Protein AF-A0A2G4EXR2-F1 (afdb_monomer)

Nearest PDB structures (foldseek):
  1lbu-assembly1_A  TM=8.786E-01  e=8.325E-02  Streptomyces albus G

Radius of gyration: 19.45 Å; Cα contacts (8 Å, |Δi|>4): 532; chains: 1; bounding box: 48×45×50 Å

Foldseek 3Di:
DDALQDVVLLLPLALLLLLLAFVQLVVLLCVVPPQQWDALLPQQQEDEDDSQAFRIAGPLLSVLVSQLRVVLCVVPHSVHHKYWDYAADFLLSLLSVVSNCVPPCVSSVPPDGDHQLPDLSLQRFKTQTPPLVSSVVSNVVSQWDQPPPVRSRMIGRDDVVRGDPCSSLSSLLSQLVLLCVQCVVLHDDSRSDPDPSSSVSSRRADSSGHPDSCPDKAAQDVVFQFGVSQLLLLVLLVPDPQFPQDDDSRRTCHPSLLVSLLSSQVSVVPHDSPSIRDPVSCVSSVND

Organism: NCBI:txid2040638

Structure (mmCIF, N/CA/C/O backbone):
data_AF-A0A2G4EXR2-F1
#
_entry.id   AF-A0A2G4EXR2-F1
#
loop_
_atom_site.group_PDB
_atom_site.id
_atom_site.type_symbol
_atom_site.label_atom_id
_atom_site.label_alt_id
_atom_site.label_comp_id
_atom_site.label_asym_id
_atom_site.label_entity_id
_atom_site.label_seq_id
_atom_site.pdbx_PDB_ins_code
_atom_site.Cartn_x
_atom_site.Cartn_y
_atom_site.Cartn_z
_atom_site.occupancy
_atom_site.B_iso_or_equiv
_atom_site.auth_seq_id
_atom_site.auth_comp_id
_atom_site.auth_asym_id
_atom_site.auth_atom_id
_atom_site.pdbx_PDB_model_num
ATOM 1 N N . MET A 1 1 ? -4.876 -0.307 -21.345 1.00 76.12 1 MET A N 1
ATOM 2 C CA . MET A 1 1 ? -4.591 0.278 -20.015 1.00 76.12 1 MET A CA 1
ATOM 3 C C . MET A 1 1 ? -3.207 0.903 -20.083 1.00 76.12 1 MET A C 1
ATOM 5 O O . MET A 1 1 ? -2.392 0.349 -20.818 1.00 76.12 1 MET A O 1
ATOM 9 N N . PRO A 1 2 ? -2.958 2.049 -19.431 1.00 92.00 2 PRO A N 1
ATOM 10 C CA . PRO A 1 2 ? -1.693 2.758 -19.583 1.00 92.00 2 PRO A CA 1
ATOM 11 C C . PRO A 1 2 ? -0.529 1.991 -18.946 1.00 92.00 2 PRO A C 1
ATOM 13 O O . PRO A 1 2 ? -0.697 1.282 -17.948 1.00 92.00 2 PRO A O 1
ATOM 16 N N . LYS A 1 3 ? 0.656 2.148 -19.529 1.00 95.50 3 LYS A N 1
ATOM 17 C CA . LYS A 1 3 ? 1.936 1.733 -18.952 1.00 95.50 3 LYS A CA 1
ATOM 18 C C . LYS A 1 3 ? 2.485 2.833 -18.056 1.00 95.50 3 LYS A C 1
ATOM 20 O O . LYS A 1 3 ? 2.182 4.002 -18.269 1.00 95.50 3 LYS A O 1
ATOM 25 N N . LEU A 1 4 ? 3.352 2.491 -17.103 1.00 96.12 4 LEU A N 1
ATOM 26 C CA . LEU A 1 4 ? 3.916 3.469 -16.155 1.00 96.12 4 LEU A CA 1
ATOM 27 C C . LEU A 1 4 ? 4.663 4.631 -16.837 1.00 96.12 4 LEU A C 1
ATOM 29 O O . LEU A 1 4 ? 4.778 5.706 -16.256 1.00 96.12 4 LEU A O 1
ATOM 33 N N . LYS A 1 5 ? 5.149 4.436 -18.068 1.00 94.31 5 LYS A N 1
ATOM 34 C CA . LYS A 1 5 ? 5.783 5.483 -18.884 1.00 94.31 5 LYS A CA 1
ATOM 35 C C . LYS A 1 5 ? 4.826 6.494 -19.510 1.00 94.31 5 LYS A C 1
ATOM 37 O O . LYS A 1 5 ? 5.295 7.499 -20.039 1.00 94.31 5 LYS A O 1
ATOM 42 N N . ASP A 1 6 ? 3.533 6.198 -19.542 1.00 95.94 6 ASP A N 1
ATOM 43 C CA . ASP A 1 6 ? 2.574 6.997 -20.289 1.00 95.94 6 ASP A CA 1
ATOM 44 C C . ASP A 1 6 ? 2.313 8.315 -19.555 1.00 95.94 6 ASP A C 1
ATOM 46 O O . ASP A 1 6 ? 2.073 8.347 -18.345 1.00 95.94 6 ASP A O 1
ATOM 50 N N . THR A 1 7 ? 2.314 9.416 -20.308 1.00 92.94 7 THR A N 1
ATOM 51 C CA . THR A 1 7 ? 2.125 10.777 -19.779 1.00 92.94 7 THR A CA 1
ATOM 52 C C . THR A 1 7 ? 0.818 10.936 -19.010 1.00 92.94 7 THR A C 1
ATOM 54 O O . THR A 1 7 ? 0.769 11.704 -18.056 1.00 92.94 7 THR A O 1
ATOM 57 N N . LEU A 1 8 ? -0.218 10.165 -19.363 1.00 93.25 8 LEU A N 1
ATOM 58 C CA . LEU A 1 8 ? -1.481 10.114 -18.626 1.00 93.25 8 LEU A CA 1
ATOM 59 C C . LEU A 1 8 ? -1.279 9.758 -17.144 1.00 93.25 8 LEU A C 1
ATOM 61 O O . LEU A 1 8 ? -1.903 10.374 -16.288 1.00 93.25 8 LEU A O 1
ATOM 65 N N . LEU A 1 9 ? -0.416 8.784 -16.831 1.00 92.69 9 LEU A N 1
ATOM 66 C CA . LEU A 1 9 ? -0.140 8.394 -15.444 1.00 92.69 9 LEU A CA 1
ATOM 67 C C . LEU A 1 9 ? 0.808 9.369 -14.747 1.00 92.69 9 LEU A C 1
ATOM 69 O O . LEU A 1 9 ? 0.637 9.670 -13.564 1.00 92.69 9 LEU A O 1
ATOM 73 N N . ILE A 1 10 ? 1.806 9.864 -15.477 1.00 94.81 10 ILE A N 1
ATOM 74 C CA . ILE A 1 10 ? 2.802 10.795 -14.941 1.00 94.81 10 ILE A CA 1
ATOM 75 C C . ILE A 1 10 ? 2.116 12.115 -14.558 1.00 94.81 10 ILE A C 1
ATOM 77 O O . ILE A 1 10 ? 2.241 12.571 -13.429 1.00 94.81 10 ILE A O 1
ATOM 81 N N . ASN A 1 11 ? 1.276 12.676 -15.422 1.00 95.56 11 ASN A N 1
ATOM 82 C CA . ASN A 1 11 ? 0.647 13.975 -15.172 1.00 95.56 11 ASN A CA 1
ATOM 83 C C . ASN A 1 11 ? -0.533 13.908 -14.188 1.00 95.56 11 ASN A C 1
ATOM 85 O O . ASN A 1 11 ? -1.065 14.947 -13.807 1.00 95.56 11 ASN A O 1
ATOM 89 N N . ALA A 1 12 ? -0.972 12.715 -13.777 1.00 94.12 12 ALA A N 1
ATOM 90 C CA . ALA A 1 12 ? -2.120 12.571 -12.886 1.00 94.12 12 ALA A CA 1
ATOM 91 C C . ALA A 1 12 ? -1.813 12.894 -11.415 1.00 94.12 12 ALA A C 1
ATOM 93 O O . ALA A 1 12 ? -2.745 12.992 -10.619 1.00 94.12 12 ALA A O 1
ATOM 94 N N . CYS A 1 13 ? -0.532 12.988 -11.030 1.00 93.94 13 CYS A N 1
ATOM 95 C CA . CYS A 1 13 ? -0.100 13.205 -9.641 1.00 93.94 13 CYS A CA 1
ATOM 96 C C . CYS A 1 13 ? -0.732 12.221 -8.635 1.00 93.94 13 CYS A C 1
ATOM 98 O O . CYS A 1 13 ? -0.930 12.529 -7.460 1.00 93.94 13 CYS A O 1
ATOM 100 N N . ASN A 1 14 ? -1.076 11.020 -9.106 1.00 93.25 14 ASN A N 1
ATOM 101 C CA . ASN A 1 14 ? -1.765 10.005 -8.326 1.00 93.25 14 ASN A CA 1
ATOM 102 C C . ASN A 1 14 ? -1.099 8.645 -8.535 1.00 93.25 14 ASN A C 1
ATOM 104 O O . ASN A 1 14 ? -1.329 7.956 -9.528 1.00 93.25 14 ASN A O 1
ATOM 108 N N . THR A 1 15 ? -0.284 8.241 -7.566 1.00 94.31 15 THR A N 1
ATOM 109 C CA . THR A 1 15 ? 0.393 6.939 -7.590 1.00 94.31 15 THR A CA 1
ATOM 110 C C . THR A 1 15 ? -0.538 5.765 -7.260 1.00 94.31 15 THR A C 1
ATOM 112 O O . THR A 1 15 ? -0.156 4.613 -7.443 1.00 94.31 15 THR A O 1
ATOM 115 N N . GLY A 1 16 ? -1.778 6.033 -6.834 1.00 90.50 16 GLY A N 1
ATOM 116 C CA . GLY A 1 16 ? -2.828 5.026 -6.656 1.00 90.50 16 GLY A CA 1
ATOM 117 C C . GLY A 1 16 ? -3.378 4.469 -7.968 1.00 90.50 16 GLY A C 1
ATOM 118 O O . GLY A 1 16 ? -3.966 3.394 -7.974 1.00 90.50 16 GLY A O 1
ATOM 119 N N . LEU A 1 17 ? -3.123 5.132 -9.102 1.00 90.75 17 LEU A N 1
ATOM 120 C CA . LEU A 1 17 ? -3.546 4.641 -10.419 1.00 90.75 17 LEU A CA 1
ATOM 121 C C . LEU A 1 17 ? -2.888 3.314 -10.819 1.00 90.75 17 LEU A C 1
ATOM 123 O O . LEU A 1 17 ? -3.363 2.658 -11.740 1.00 90.75 17 LEU A O 1
ATOM 127 N N . ILE A 1 18 ? -1.818 2.907 -10.128 1.00 93.12 18 ILE A N 1
ATOM 128 C CA . ILE A 1 18 ? -1.143 1.624 -10.354 1.00 93.12 18 ILE A CA 1
ATOM 129 C C . ILE A 1 18 ? -1.437 0.586 -9.257 1.00 93.12 18 ILE A C 1
ATOM 131 O O . ILE A 1 18 ? -0.652 -0.337 -9.024 1.00 93.12 18 ILE A O 1
ATOM 135 N N . ARG A 1 19 ? -2.559 0.738 -8.540 1.00 88.88 19 ARG A N 1
ATOM 136 C CA . ARG A 1 19 ? -2.935 -0.133 -7.415 1.00 88.88 19 ARG A CA 1
ATOM 137 C C . ARG A 1 19 ? -2.983 -1.614 -7.796 1.00 88.88 19 ARG A C 1
ATOM 139 O O . ARG A 1 19 ? -2.574 -2.445 -6.991 1.00 88.88 19 ARG A O 1
ATOM 146 N N . GLY A 1 20 ? -3.415 -1.950 -9.013 1.00 87.00 20 GLY A N 1
ATOM 147 C CA . GLY A 1 20 ? -3.396 -3.332 -9.507 1.00 87.00 20 GLY A CA 1
ATOM 148 C C . GLY A 1 20 ? -1.985 -3.933 -9.513 1.00 87.00 20 GLY A C 1
ATOM 149 O O . GLY A 1 20 ? -1.765 -4.992 -8.922 1.00 87.00 20 GLY A O 1
ATOM 150 N N . LEU A 1 21 ? -1.001 -3.221 -10.077 1.00 93.94 21 LEU A N 1
ATOM 151 C CA . LEU A 1 21 ? 0.403 -3.644 -10.044 1.00 93.94 21 LEU A CA 1
ATOM 152 C C . LEU A 1 21 ? 0.951 -3.705 -8.610 1.00 93.94 21 LEU A C 1
ATOM 154 O O . LEU A 1 21 ? 1.628 -4.671 -8.258 1.00 93.94 21 LEU A O 1
ATOM 158 N N . ASN A 1 22 ? 0.627 -2.717 -7.769 1.00 94.31 22 ASN A N 1
ATOM 159 C CA . ASN A 1 22 ? 1.071 -2.682 -6.372 1.00 94.31 22 ASN A CA 1
ATOM 160 C C . ASN A 1 22 ? 0.633 -3.932 -5.601 1.00 94.31 22 ASN A C 1
ATOM 162 O O . ASN A 1 22 ? 1.461 -4.583 -4.966 1.00 94.31 22 ASN A O 1
ATOM 166 N N . LEU A 1 23 ? -0.648 -4.297 -5.691 1.00 89.56 23 LEU A N 1
ATOM 167 C CA . LEU A 1 23 ? -1.194 -5.454 -4.980 1.00 89.56 23 LEU A CA 1
ATOM 168 C C . LEU A 1 23 ? -0.572 -6.770 -5.451 1.00 89.56 23 LEU A C 1
ATOM 170 O O . LEU A 1 23 ? -0.324 -7.655 -4.635 1.00 89.56 23 LEU A O 1
ATOM 174 N N . GLN A 1 24 ? -0.252 -6.897 -6.740 1.00 91.75 24 GLN A N 1
ATOM 175 C CA . GLN A 1 24 ? 0.451 -8.076 -7.246 1.00 91.75 24 GLN A CA 1
ATOM 176 C C . GLN A 1 24 ? 1.890 -8.161 -6.725 1.00 91.75 24 GLN A C 1
ATOM 178 O O . GLN A 1 24 ? 2.327 -9.242 -6.331 1.00 91.75 24 GLN A O 1
ATOM 183 N N . ILE A 1 25 ? 2.618 -7.039 -6.670 1.00 95.69 25 ILE A N 1
ATOM 184 C CA . ILE A 1 25 ? 3.970 -7.000 -6.089 1.00 95.69 25 ILE A CA 1
ATOM 185 C C . ILE A 1 25 ? 3.917 -7.360 -4.599 1.00 95.69 25 ILE A C 1
ATOM 187 O O . ILE A 1 25 ? 4.700 -8.197 -4.156 1.00 95.69 25 ILE A O 1
ATOM 191 N N . ILE A 1 26 ? 2.970 -6.799 -3.839 1.00 93.19 26 ILE A N 1
ATOM 192 C CA . ILE A 1 26 ? 2.765 -7.115 -2.414 1.00 93.19 26 ILE A CA 1
ATOM 193 C C . ILE A 1 26 ? 2.436 -8.601 -2.224 1.00 93.19 26 ILE A C 1
ATOM 195 O O . ILE A 1 26 ? 2.979 -9.244 -1.327 1.00 93.19 26 ILE A O 1
ATOM 199 N N . ALA A 1 27 ? 1.592 -9.177 -3.085 1.00 88.44 27 ALA A N 1
ATOM 200 C CA . ALA A 1 27 ? 1.255 -10.596 -3.029 1.00 88.44 27 ALA A CA 1
ATOM 201 C C . ALA A 1 27 ? 2.484 -11.488 -3.267 1.00 88.44 27 ALA A C 1
ATOM 203 O O . ALA A 1 27 ? 2.686 -12.458 -2.536 1.00 88.44 27 ALA A O 1
ATOM 204 N N . VAL A 1 28 ? 3.333 -11.151 -4.246 1.00 93.25 28 VAL A N 1
ATOM 205 C CA . VAL A 1 28 ? 4.592 -11.877 -4.462 1.00 93.25 28 VAL A CA 1
ATOM 206 C C . VAL A 1 28 ? 5.537 -11.678 -3.277 1.00 93.25 28 VAL A C 1
ATOM 208 O O . VAL A 1 28 ? 6.108 -12.655 -2.801 1.00 93.25 28 VAL A O 1
ATOM 211 N N . LEU A 1 29 ? 5.653 -10.469 -2.733 1.00 94.25 29 LEU A N 1
ATOM 212 C CA . LEU A 1 29 ? 6.489 -10.188 -1.566 1.00 94.25 29 LEU A CA 1
ATOM 213 C C . LEU A 1 29 ? 6.094 -11.042 -0.348 1.00 94.25 29 LEU A C 1
ATOM 215 O O . LEU A 1 29 ? 6.947 -11.710 0.237 1.00 94.25 29 LEU A O 1
ATOM 219 N N . ASN A 1 30 ? 4.800 -11.115 -0.033 1.00 90.06 30 ASN A N 1
ATOM 220 C CA . ASN A 1 30 ? 4.282 -11.970 1.039 1.00 90.06 30 ASN A CA 1
ATOM 221 C C . ASN A 1 30 ? 4.402 -13.478 0.737 1.00 90.06 30 ASN A C 1
ATOM 223 O O . ASN A 1 30 ? 4.302 -14.289 1.654 1.00 90.06 30 ASN A O 1
ATOM 227 N N . SER A 1 31 ? 4.635 -13.876 -0.520 1.00 88.19 31 SER A N 1
ATOM 228 C CA . SER A 1 31 ? 4.974 -15.266 -0.872 1.00 88.19 31 SER A CA 1
ATOM 229 C C . SER A 1 31 ? 6.455 -15.600 -0.656 1.00 88.19 31 SER A C 1
ATOM 231 O O . SER A 1 31 ? 6.783 -16.761 -0.425 1.00 88.19 31 SER A O 1
ATOM 233 N N . ILE A 1 32 ? 7.345 -14.597 -0.699 1.00 91.38 32 ILE A N 1
ATOM 234 C CA . ILE A 1 32 ? 8.777 -14.762 -0.402 1.00 91.38 32 ILE A CA 1
ATOM 235 C C . ILE A 1 32 ? 8.976 -14.913 1.109 1.00 91.38 32 ILE A C 1
ATOM 237 O O . ILE A 1 32 ? 9.697 -15.804 1.554 1.00 91.38 32 ILE A O 1
ATOM 241 N N . VAL A 1 33 ? 8.326 -14.050 1.895 1.00 89.75 33 VAL A N 1
ATOM 242 C CA . VAL A 1 33 ? 8.327 -14.111 3.360 1.00 89.75 33 VAL A CA 1
ATOM 243 C C . VAL A 1 33 ? 6.876 -14.030 3.845 1.00 89.75 33 VAL A C 1
ATOM 245 O O . VAL A 1 33 ? 6.273 -12.956 3.782 1.00 89.75 33 VAL A O 1
ATOM 248 N N . PRO A 1 34 ? 6.291 -15.144 4.322 1.00 81.81 34 PRO A N 1
ATOM 249 C CA . PRO A 1 34 ? 4.922 -15.152 4.826 1.00 81.81 34 PRO A CA 1
ATOM 250 C C . PRO A 1 34 ? 4.707 -14.136 5.952 1.00 81.81 34 PRO A C 1
ATOM 252 O O . PRO A 1 34 ? 5.528 -14.032 6.862 1.00 81.81 34 PRO A O 1
ATOM 255 N N . ASN A 1 35 ? 3.577 -13.424 5.911 1.00 75.62 35 ASN A N 1
ATOM 256 C CA . ASN A 1 35 ? 3.176 -12.407 6.897 1.00 75.62 35 ASN A CA 1
ATOM 257 C C . ASN A 1 35 ? 4.167 -11.239 7.066 1.00 75.62 35 ASN A C 1
ATOM 259 O O . ASN A 1 35 ? 4.176 -10.593 8.114 1.00 75.62 35 ASN A O 1
ATOM 263 N N . LEU A 1 36 ? 4.990 -10.957 6.051 1.00 87.69 36 LEU A N 1
ATOM 264 C CA . LEU A 1 36 ? 5.944 -9.850 6.089 1.00 87.69 36 LEU A CA 1
ATOM 265 C C . LEU A 1 36 ? 5.243 -8.490 6.181 1.00 87.69 36 LEU A C 1
ATOM 267 O O . LEU A 1 36 ? 5.612 -7.655 7.005 1.00 87.69 36 LEU A O 1
ATOM 271 N N . LEU A 1 37 ? 4.226 -8.291 5.344 1.00 92.44 37 LEU A N 1
ATOM 272 C CA . LEU A 1 37 ? 3.388 -7.100 5.308 1.00 92.44 37 LEU A CA 1
ATOM 273 C C . LEU A 1 37 ? 1.950 -7.476 5.654 1.00 92.44 37 LEU A C 1
ATOM 275 O O . LEU A 1 37 ? 1.314 -8.260 4.944 1.00 92.44 37 LEU A O 1
ATOM 279 N N . VAL A 1 38 ? 1.440 -6.897 6.737 1.00 90.12 38 VAL A N 1
ATOM 280 C CA . VAL A 1 38 ? 0.101 -7.153 7.266 1.00 90.12 38 VAL A CA 1
ATOM 281 C C . VAL A 1 38 ? -0.772 -5.914 7.147 1.00 90.12 38 VAL A C 1
ATOM 283 O O . VAL A 1 38 ? -0.334 -4.799 7.426 1.00 90.12 38 VAL A O 1
ATOM 286 N N . ASP A 1 39 ? -2.014 -6.131 6.722 1.00 89.62 39 ASP A N 1
ATOM 287 C CA . ASP A 1 39 ? -3.031 -5.086 6.618 1.00 89.62 39 ASP A CA 1
ATOM 288 C C . ASP A 1 39 ? -3.345 -4.524 8.014 1.00 89.62 39 ASP A C 1
ATOM 290 O O . ASP A 1 39 ? -3.508 -5.315 8.945 1.00 89.62 39 ASP A O 1
ATOM 294 N N . PHE A 1 40 ? -3.395 -3.200 8.180 1.00 94.69 40 PHE A N 1
ATOM 295 C CA . PHE A 1 40 ? -3.702 -2.539 9.461 1.00 94.69 40 PHE A CA 1
ATOM 296 C C . PHE A 1 40 ? -5.097 -1.902 9.533 1.00 94.69 40 PHE A C 1
ATOM 298 O O . PHE A 1 40 ? -5.429 -1.248 10.522 1.00 94.69 40 PHE A O 1
ATOM 305 N N . THR A 1 41 ? -5.923 -2.055 8.500 1.00 89.00 41 THR A N 1
ATOM 306 C CA . THR A 1 41 ? -7.258 -1.437 8.423 1.00 89.00 41 THR A CA 1
ATOM 307 C C . THR A 1 41 ? -8.286 -2.071 9.360 1.00 89.00 41 THR A C 1
ATOM 309 O O . THR A 1 41 ? -9.390 -1.554 9.508 1.00 89.00 41 THR A O 1
ATOM 312 N N . ASP A 1 42 ? -7.919 -3.165 10.023 1.00 86.00 42 ASP A N 1
ATOM 313 C CA . ASP A 1 42 ? -8.662 -3.799 11.110 1.00 86.00 42 ASP A CA 1
ATOM 314 C C . ASP A 1 42 ? -8.483 -3.093 12.466 1.00 86.00 42 ASP A C 1
ATOM 316 O O . ASP A 1 42 ? -9.175 -3.430 13.428 1.00 86.00 42 ASP A O 1
ATOM 320 N N . ILE A 1 43 ? -7.556 -2.135 12.581 1.00 94.81 43 ILE A N 1
ATOM 321 C CA . ILE A 1 43 ? -7.376 -1.358 13.808 1.00 94.81 43 ILE A CA 1
ATOM 322 C C . ILE A 1 43 ? -8.537 -0.372 13.959 1.00 94.81 43 ILE A C 1
ATOM 324 O O . ILE A 1 43 ? -8.747 0.516 13.133 1.00 94.81 43 ILE A O 1
ATOM 328 N N . GLU A 1 44 ? -9.265 -0.494 15.067 1.00 94.88 44 GLU A N 1
ATOM 329 C CA . GLU A 1 44 ? -10.347 0.426 15.401 1.00 94.88 44 GLU A CA 1
ATOM 330 C C . GLU A 1 44 ? -9.839 1.873 15.496 1.00 94.88 44 GLU A C 1
ATOM 332 O O . GLU A 1 44 ? -8.889 2.172 16.220 1.00 94.88 44 GLU A O 1
ATOM 337 N N . GLY A 1 45 ? -10.503 2.781 14.779 1.00 95.88 45 GLY A N 1
ATOM 338 C CA . GLY A 1 45 ? -10.134 4.194 14.740 1.00 95.88 45 GLY A CA 1
ATOM 339 C C . GLY A 1 45 ? -9.008 4.529 13.764 1.00 95.88 45 GLY A C 1
ATOM 340 O O . GLY A 1 45 ? -8.567 5.672 13.759 1.00 95.88 45 GLY A O 1
ATOM 341 N N . VAL A 1 46 ? -8.559 3.593 12.924 1.00 97.69 46 VAL A N 1
ATOM 342 C CA . VAL A 1 46 ? -7.639 3.883 11.814 1.00 97.69 46 VAL A CA 1
ATOM 343 C C . VAL A 1 46 ? -8.405 3.958 10.500 1.00 97.69 46 VAL A C 1
ATOM 345 O O . VAL A 1 46 ? -9.242 3.109 10.200 1.00 97.69 46 VAL A O 1
ATOM 348 N N . VAL A 1 47 ? -8.087 4.965 9.689 1.00 95.25 47 VAL A N 1
ATOM 349 C CA . VAL A 1 47 ? -8.645 5.144 8.347 1.00 95.25 47 VAL A CA 1
ATOM 350 C C . VAL A 1 47 ? -7.506 5.360 7.356 1.00 95.25 47 VAL A C 1
ATOM 352 O O . VAL A 1 47 ? -6.803 6.366 7.410 1.00 95.25 47 VAL A O 1
ATOM 355 N N . ALA A 1 48 ? -7.335 4.426 6.422 1.00 93.06 48 ALA A N 1
ATOM 356 C CA . ALA A 1 48 ? -6.433 4.585 5.284 1.00 93.06 48 ALA A CA 1
ATOM 357 C C . ALA A 1 48 ? -7.176 5.256 4.121 1.00 93.06 48 ALA A C 1
ATOM 359 O O . ALA A 1 48 ? -8.206 4.753 3.672 1.00 93.06 48 ALA A O 1
ATOM 360 N N . VAL A 1 49 ? -6.670 6.393 3.637 1.00 89.56 49 VAL A N 1
ATOM 361 C CA . VAL A 1 49 ? -7.388 7.221 2.657 1.00 89.56 49 VAL A CA 1
ATOM 362 C C . VAL A 1 49 ? -6.762 7.141 1.268 1.00 89.56 49 VAL A C 1
ATOM 364 O O . VAL A 1 49 ? -5.592 7.466 1.067 1.00 89.56 49 VAL A O 1
ATOM 367 N N . GLY A 1 50 ? -7.604 6.804 0.289 1.00 84.50 50 GLY A N 1
ATOM 368 C CA . GLY A 1 50 ? -7.297 6.850 -1.139 1.00 84.50 50 GLY A CA 1
ATOM 369 C C . GLY A 1 50 ? -6.509 5.647 -1.662 1.00 84.50 50 GLY A C 1
ATOM 370 O O . GLY A 1 50 ? -5.771 4.985 -0.940 1.00 84.50 50 GLY A O 1
ATOM 371 N N . ASP A 1 51 ? -6.619 5.405 -2.968 1.00 80.38 51 ASP A N 1
ATOM 372 C CA . ASP A 1 51 ? -6.037 4.225 -3.631 1.00 80.38 51 ASP A CA 1
ATOM 373 C C . ASP A 1 51 ? -4.502 4.200 -3.653 1.00 80.38 51 ASP A C 1
ATOM 375 O O . ASP A 1 51 ? -3.894 3.153 -3.893 1.00 80.38 51 ASP A O 1
ATOM 379 N N . LYS A 1 52 ? -3.867 5.349 -3.392 1.00 87.25 52 LYS A N 1
ATOM 380 C CA . LYS A 1 52 ? -2.412 5.475 -3.228 1.00 87.25 52 LYS A CA 1
ATOM 381 C C . LYS A 1 52 ? -1.909 4.852 -1.927 1.00 87.25 52 LYS A C 1
ATOM 383 O O . LYS A 1 52 ? -0.725 4.546 -1.832 1.00 87.25 52 LYS A O 1
ATOM 388 N N . ASN A 1 53 ? -2.776 4.677 -0.933 1.00 92.31 53 ASN A N 1
ATOM 389 C CA . ASN A 1 53 ? -2.396 4.055 0.319 1.00 92.31 53 ASN A CA 1
ATOM 390 C C . ASN A 1 53 ? -2.478 2.529 0.164 1.00 92.31 53 ASN A C 1
ATOM 392 O O . ASN A 1 53 ? -3.555 1.980 -0.079 1.00 92.31 53 ASN A O 1
ATOM 396 N N . ASN A 1 54 ? -1.343 1.838 0.281 1.00 93.25 54 ASN A N 1
ATOM 397 C CA . ASN A 1 54 ? -1.352 0.399 0.526 1.00 93.25 54 ASN A CA 1
ATOM 398 C C . ASN A 1 54 ? -1.253 0.220 2.046 1.00 93.25 54 ASN A C 1
ATOM 400 O O . ASN A 1 54 ? -0.167 0.445 2.590 1.00 93.25 54 ASN A O 1
ATOM 404 N N . PRO A 1 55 ? -2.344 -0.154 2.741 1.00 94.69 55 PRO A N 1
ATOM 405 C CA . PRO A 1 55 ? -2.425 -0.075 4.194 1.00 94.69 55 PRO A CA 1
ATOM 406 C C . PRO A 1 55 ? -1.758 -1.277 4.868 1.00 94.69 55 PRO A C 1
ATOM 408 O O . PRO A 1 55 ? -2.361 -1.996 5.663 1.00 94.69 55 PRO A O 1
ATOM 411 N N . PHE A 1 56 ? -0.491 -1.494 4.531 1.00 96.00 56 PHE A N 1
ATOM 412 C CA . PHE A 1 56 ? 0.327 -2.573 5.042 1.00 96.00 56 PHE A CA 1
ATOM 413 C C . PHE A 1 56 ? 1.500 -2.022 5.842 1.00 96.00 56 PHE A C 1
ATOM 415 O O . PHE A 1 56 ? 2.120 -1.028 5.464 1.00 96.00 56 PHE A O 1
ATOM 422 N N . LEU A 1 57 ? 1.817 -2.712 6.930 1.00 97.56 57 LEU A N 1
ATOM 423 C CA . LEU A 1 57 ? 2.992 -2.483 7.761 1.00 97.56 57 LEU A CA 1
ATOM 424 C C . LEU A 1 57 ? 3.642 -3.824 8.093 1.00 97.56 57 LEU A C 1
ATOM 426 O O . LEU A 1 57 ? 3.009 -4.876 7.980 1.00 97.56 57 LEU A O 1
ATOM 430 N N . GLN A 1 58 ? 4.882 -3.800 8.573 1.00 96.38 58 GLN A N 1
ATOM 431 C CA . GLN A 1 58 ? 5.416 -4.950 9.301 1.00 96.38 58 GLN A CA 1
ATOM 432 C C . GLN A 1 58 ? 4.578 -5.215 10.563 1.00 96.38 58 GLN A C 1
ATOM 434 O O . GLN A 1 58 ? 4.033 -4.294 11.178 1.00 96.38 58 GLN A O 1
ATOM 439 N N . ALA A 1 59 ? 4.494 -6.479 10.986 1.00 92.50 59 ALA A N 1
ATOM 440 C CA . ALA A 1 59 ? 3.620 -6.888 12.089 1.00 92.50 59 ALA A CA 1
ATOM 441 C C . ALA A 1 59 ? 3.896 -6.146 13.412 1.00 92.50 59 ALA A C 1
ATOM 443 O O . ALA A 1 59 ? 2.954 -5.752 14.100 1.00 92.50 59 ALA A O 1
ATOM 444 N N . ALA A 1 60 ? 5.168 -5.908 13.751 1.00 95.69 60 ALA A N 1
ATOM 445 C CA . ALA A 1 60 ? 5.542 -5.152 14.948 1.00 95.69 60 ALA A CA 1
ATOM 446 C C . ALA A 1 60 ? 5.050 -3.696 14.887 1.00 95.69 60 ALA A C 1
ATOM 448 O O . ALA A 1 60 ? 4.409 -3.225 15.825 1.00 95.69 60 ALA A O 1
ATOM 449 N N . ALA A 1 61 ? 5.251 -3.029 13.746 1.00 98.12 61 ALA A N 1
ATOM 450 C CA . ALA A 1 61 ? 4.771 -1.670 13.518 1.00 98.12 61 ALA A CA 1
ATOM 451 C C . ALA A 1 61 ? 3.238 -1.590 13.629 1.00 98.12 61 ALA A C 1
ATOM 453 O O . ALA A 1 61 ? 2.722 -0.734 14.350 1.00 98.12 61 ALA A O 1
ATOM 454 N N . LYS A 1 62 ? 2.497 -2.527 13.013 1.00 97.62 62 LYS A N 1
ATOM 455 C CA . LYS A 1 62 ? 1.031 -2.617 13.153 1.00 97.62 62 LYS A CA 1
ATOM 456 C C . LYS A 1 62 ? 0.602 -2.760 14.620 1.00 97.62 62 LYS A C 1
ATOM 458 O O . LYS A 1 62 ? -0.327 -2.082 15.058 1.00 97.62 62 LYS A O 1
ATOM 463 N N . ASN A 1 63 ? 1.261 -3.630 15.385 1.00 97.25 63 ASN A N 1
ATOM 464 C CA . ASN A 1 63 ? 0.924 -3.851 16.793 1.00 97.25 63 ASN A CA 1
ATOM 465 C C . ASN A 1 63 ? 1.157 -2.594 17.639 1.00 97.25 63 ASN A C 1
ATOM 467 O O . ASN A 1 63 ? 0.287 -2.221 18.424 1.00 97.25 63 ASN A O 1
ATOM 471 N N . SER A 1 64 ? 2.282 -1.907 17.440 1.00 98.50 64 SER A N 1
ATOM 472 C CA . SER A 1 64 ? 2.556 -0.629 18.101 1.00 98.50 64 SER A CA 1
ATOM 473 C C . SER A 1 64 ? 1.572 0.468 17.688 1.00 98.50 64 SER A C 1
ATOM 475 O O . SER A 1 64 ? 1.109 1.220 18.543 1.00 98.50 64 SER A O 1
ATOM 477 N N . LEU A 1 65 ? 1.172 0.517 16.410 1.00 98.75 65 LEU A N 1
ATOM 478 C CA . LEU A 1 65 ? 0.160 1.460 15.925 1.00 98.75 65 LEU A CA 1
ATOM 479 C C . LEU A 1 65 ? -1.178 1.250 16.635 1.00 98.75 65 LEU A C 1
ATOM 481 O O . LEU A 1 65 ? -1.805 2.203 17.086 1.00 98.75 65 LEU A O 1
ATOM 485 N N . LYS A 1 66 ? -1.594 -0.013 16.780 1.00 98.69 66 LYS A N 1
ATOM 486 C CA . LYS A 1 66 ? -2.825 -0.379 17.486 1.00 98.69 66 LYS A CA 1
ATOM 487 C C . LYS A 1 66 ? -2.823 0.123 18.929 1.00 98.69 66 LYS A C 1
ATOM 489 O O . LYS A 1 66 ? -3.854 0.602 19.397 1.00 98.69 66 LYS A O 1
ATOM 494 N N . ILE A 1 67 ? -1.689 0.019 19.623 1.00 98.69 67 ILE A N 1
ATOM 495 C CA . ILE A 1 67 ? -1.551 0.508 21.000 1.00 98.69 67 ILE A CA 1
ATOM 496 C C . ILE A 1 67 ? -1.654 2.037 21.025 1.00 98.69 67 ILE A C 1
ATOM 498 O O . ILE A 1 67 ? -2.500 2.556 21.747 1.00 98.69 67 ILE A O 1
ATOM 502 N N . ALA A 1 68 ? -0.891 2.746 20.187 1.00 98.75 68 ALA A N 1
ATOM 503 C CA . ALA A 1 68 ? -0.917 4.211 20.122 1.00 98.75 68 ALA A CA 1
ATOM 504 C C . ALA A 1 68 ? -2.327 4.767 19.841 1.00 98.75 68 ALA A C 1
ATOM 506 O O . ALA A 1 68 ? -2.798 5.682 20.519 1.00 98.75 68 ALA A O 1
ATO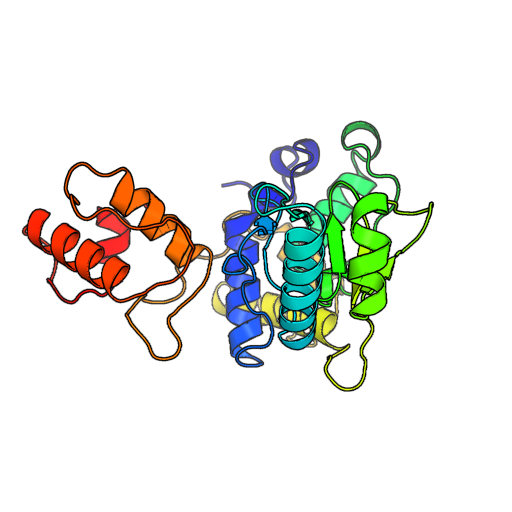M 507 N N . VAL A 1 69 ? -3.038 4.167 18.880 1.00 98.75 69 VAL A N 1
ATOM 508 C CA . VAL A 1 69 ? -4.414 4.549 18.526 1.00 98.75 69 VAL A CA 1
ATOM 509 C C . VAL A 1 69 ? -5.376 4.307 19.687 1.00 98.75 69 VAL A C 1
ATOM 511 O O . VAL A 1 69 ? -6.185 5.180 20.008 1.00 98.75 69 VAL A O 1
ATOM 514 N N . ALA A 1 70 ? -5.274 3.157 20.355 1.00 98.56 70 ALA A N 1
ATOM 515 C CA . ALA A 1 70 ? -6.102 2.849 21.516 1.00 98.56 70 ALA A CA 1
ATOM 516 C C . ALA A 1 70 ? -5.833 3.803 22.694 1.00 98.56 70 ALA A C 1
ATOM 518 O O . ALA A 1 70 ? -6.774 4.214 23.374 1.00 98.56 70 ALA A O 1
ATOM 519 N N . GLU A 1 71 ? -4.574 4.184 22.926 1.00 98.56 71 GLU A N 1
ATOM 520 C CA . GLU A 1 71 ? -4.196 5.129 23.981 1.00 98.56 71 GLU A CA 1
ATOM 521 C C . GLU A 1 71 ? -4.801 6.516 23.749 1.00 98.56 71 GLU A C 1
ATOM 523 O O . GLU A 1 71 ? -5.439 7.052 24.658 1.00 98.56 71 GLU A O 1
ATOM 528 N N . ARG A 1 72 ? -4.684 7.065 22.532 1.00 98.44 72 ARG A N 1
ATOM 529 C CA . ARG A 1 72 ? -5.273 8.373 22.215 1.00 98.44 72 ARG A CA 1
ATOM 530 C C . ARG A 1 72 ? -6.791 8.354 22.289 1.00 98.44 72 ARG A C 1
ATOM 532 O O . ARG A 1 72 ? -7.387 9.227 22.909 1.00 98.44 72 ARG A O 1
ATOM 539 N N . ARG A 1 73 ? -7.435 7.329 21.727 1.00 98.25 73 ARG A N 1
ATOM 540 C CA . ARG A 1 73 ? -8.900 7.177 21.798 1.00 98.25 73 ARG A CA 1
ATOM 541 C C . ARG A 1 73 ? -9.393 7.058 23.238 1.00 98.25 73 ARG A C 1
ATOM 543 O O . ARG A 1 73 ? -10.438 7.606 23.572 1.00 98.25 73 ARG A O 1
ATOM 550 N N . LYS A 1 74 ? -8.636 6.391 24.114 1.00 98.06 74 LYS A N 1
ATOM 551 C CA . LYS A 1 74 ? -8.948 6.333 25.547 1.00 98.06 74 LYS A CA 1
ATOM 552 C C . LYS A 1 74 ? -8.825 7.704 26.224 1.00 98.06 74 LYS A C 1
ATOM 554 O O . LYS A 1 74 ? -9.601 7.982 27.133 1.00 98.06 74 LYS A O 1
ATOM 559 N N . ALA A 1 75 ? -7.862 8.527 25.813 1.00 98.12 75 ALA A N 1
ATOM 560 C CA . ALA A 1 75 ? -7.623 9.850 26.389 1.00 98.12 75 ALA A CA 1
ATOM 561 C C . ALA A 1 75 ? -8.604 10.922 25.878 1.00 98.12 75 ALA A C 1
ATOM 563 O O . ALA A 1 75 ? -9.064 11.751 26.657 1.00 98.12 75 ALA A O 1
ATOM 564 N N . GLU A 1 76 ? -8.940 10.894 24.588 1.00 97.62 76 GLU A N 1
ATOM 565 C CA . GLU A 1 76 ? -9.647 11.980 23.890 1.00 97.62 76 GLU A CA 1
ATOM 566 C C . GLU A 1 76 ? -11.044 11.580 23.379 1.00 97.62 76 GLU A C 1
ATOM 568 O O . GLU A 1 76 ? -11.823 12.430 22.950 1.00 97.62 76 GLU A O 1
ATOM 573 N N . GLY A 1 77 ? -11.398 10.295 23.460 1.00 97.25 77 GLY A N 1
ATOM 574 C CA . GLY A 1 77 ? -12.699 9.755 23.071 1.00 97.25 77 GLY A CA 1
ATOM 575 C C . GLY A 1 77 ? -12.678 8.925 21.782 1.00 97.25 77 GLY A C 1
ATOM 576 O O . GLY A 1 77 ? -11.835 9.073 20.897 1.00 97.25 77 GLY A O 1
ATOM 577 N N . ASN A 1 78 ? -13.678 8.050 21.646 1.00 94.00 78 ASN A N 1
ATOM 578 C CA . ASN A 1 78 ? -13.785 7.085 20.541 1.00 94.00 78 ASN A CA 1
ATOM 579 C C . ASN A 1 78 ? -14.092 7.714 19.167 1.00 94.00 78 ASN A C 1
ATOM 581 O O . ASN A 1 78 ? -14.101 7.004 18.158 1.00 94.00 78 ASN A O 1
ATOM 585 N N . SER A 1 79 ? -14.358 9.019 19.094 1.00 95.75 79 SER A N 1
ATOM 586 C CA . SER A 1 79 ? -14.501 9.741 17.825 1.00 95.75 79 SER A CA 1
ATOM 587 C C . SER A 1 79 ? -13.155 10.059 17.168 1.00 95.75 79 SER A C 1
ATOM 589 O O . SER A 1 79 ? -13.132 10.319 15.968 1.00 95.75 79 SER A O 1
ATOM 591 N N . VAL A 1 80 ? -12.042 10.014 17.912 1.00 97.56 80 VAL A N 1
ATOM 592 C CA . VAL A 1 80 ? -10.707 10.294 17.369 1.00 97.56 80 VAL A CA 1
ATOM 593 C C . VAL A 1 80 ? -10.298 9.212 16.375 1.00 97.56 80 VAL A C 1
ATOM 595 O O . VAL A 1 80 ? -10.342 8.016 16.683 1.00 97.56 80 VAL A O 1
ATOM 598 N N . GLN A 1 81 ? -9.884 9.640 15.184 1.00 97.88 81 GLN A N 1
ATOM 599 C CA . GLN A 1 81 ? -9.426 8.766 14.110 1.00 97.88 81 GLN A CA 1
ATOM 600 C C . GLN A 1 81 ? -7.998 9.110 13.694 1.00 97.88 81 GLN A C 1
ATOM 602 O O . GLN A 1 81 ? -7.658 10.279 13.518 1.00 97.88 81 GLN A O 1
ATOM 607 N N . LEU A 1 82 ? -7.172 8.085 13.498 1.00 98.44 82 LEU A N 1
ATOM 608 C CA . LEU A 1 82 ? -5.891 8.217 12.821 1.00 98.44 82 LEU A CA 1
ATOM 609 C C . LEU A 1 82 ? -6.132 8.124 11.317 1.00 98.44 82 LEU A C 1
ATOM 611 O O . LEU A 1 82 ? -6.462 7.053 10.801 1.00 98.44 82 LEU A O 1
ATOM 615 N N . ILE A 1 83 ? -5.943 9.237 10.615 1.00 98.38 83 ILE A N 1
ATOM 616 C CA . ILE A 1 83 ? -6.062 9.283 9.160 1.00 98.38 83 ILE A CA 1
ATOM 617 C C . ILE A 1 83 ? -4.682 9.079 8.532 1.00 98.38 83 ILE A C 1
ATOM 619 O O . ILE A 1 83 ? -3.799 9.926 8.666 1.00 98.38 83 ILE A O 1
ATOM 623 N N . VAL A 1 84 ? -4.506 7.962 7.827 1.00 98.38 84 VAL A N 1
ATOM 624 C CA . VAL A 1 84 ? -3.259 7.589 7.149 1.00 98.38 84 VAL A CA 1
ATOM 625 C C . VAL A 1 84 ? -3.372 7.911 5.659 1.00 98.38 84 VAL A C 1
ATOM 627 O O . VAL A 1 84 ? -4.206 7.350 4.942 1.00 98.38 84 VAL A O 1
ATOM 630 N N . ASN A 1 85 ? -2.504 8.796 5.174 1.00 95.88 85 ASN A N 1
ATOM 631 C CA . ASN A 1 85 ? -2.444 9.227 3.776 1.00 95.88 85 ASN A CA 1
ATOM 632 C C . ASN A 1 85 ? -1.530 8.333 2.922 1.00 95.88 85 ASN A C 1
ATOM 634 O O . ASN A 1 85 ? -1.744 8.212 1.713 1.00 95.88 85 ASN A O 1
ATOM 638 N N . SER A 1 86 ? -0.507 7.735 3.538 1.00 96.38 86 SER A N 1
ATOM 639 C CA . SER A 1 86 ? 0.483 6.871 2.890 1.00 96.38 86 SER A CA 1
ATOM 640 C C . SER A 1 86 ? 1.063 5.886 3.904 1.00 96.38 86 SER A C 1
ATOM 642 O O . SER A 1 86 ? 1.288 6.249 5.055 1.00 96.38 86 SER A O 1
ATOM 644 N N . ALA A 1 87 ? 1.311 4.653 3.475 1.00 97.62 87 ALA A N 1
ATOM 645 C CA . ALA A 1 87 ? 1.974 3.618 4.265 1.00 97.62 87 ALA A CA 1
ATOM 646 C C . ALA A 1 87 ? 2.967 2.870 3.365 1.00 97.62 87 ALA A C 1
ATOM 648 O O . ALA A 1 87 ? 3.791 3.526 2.723 1.00 97.62 87 ALA A O 1
ATOM 649 N N . TYR A 1 88 ? 2.899 1.539 3.259 1.00 98.00 88 TYR A N 1
ATOM 650 C CA . TYR A 1 88 ? 3.801 0.792 2.384 1.00 98.00 88 TYR A CA 1
ATOM 651 C C . TYR A 1 88 ? 3.733 1.284 0.930 1.00 98.00 88 TYR A C 1
ATOM 653 O O . TYR A 1 88 ? 2.659 1.353 0.324 1.00 98.00 88 TYR A O 1
ATOM 661 N N . ARG A 1 89 ? 4.897 1.577 0.343 1.00 97.94 89 ARG A N 1
ATOM 662 C CA . ARG A 1 89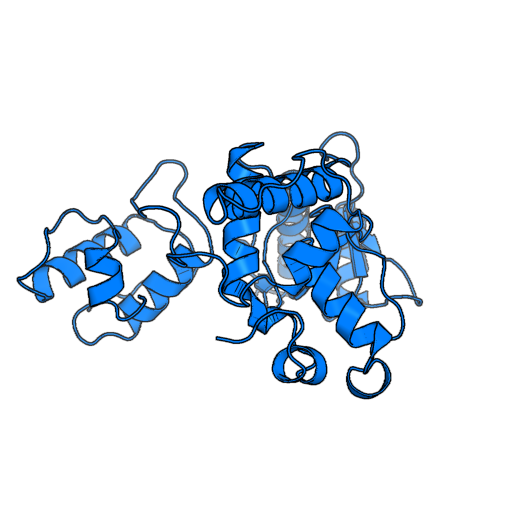 ? 5.051 1.859 -1.090 1.00 97.94 89 ARG A CA 1
ATOM 663 C C . ARG A 1 89 ? 5.783 0.701 -1.746 1.00 97.94 89 ARG A C 1
ATOM 665 O O . ARG A 1 89 ? 6.809 0.255 -1.251 1.00 97.94 89 ARG A O 1
ATOM 672 N N . THR A 1 90 ? 5.271 0.219 -2.875 1.00 98.25 90 THR A N 1
ATOM 673 C CA . THR A 1 90 ? 6.012 -0.757 -3.687 1.00 98.25 90 THR A CA 1
ATOM 674 C C . THR A 1 90 ? 7.113 -0.057 -4.483 1.00 98.25 90 THR A C 1
ATOM 676 O O . THR A 1 90 ? 7.021 1.144 -4.751 1.00 98.25 90 THR A O 1
ATOM 679 N N . VAL A 1 91 ? 8.086 -0.823 -4.984 1.00 98.56 91 VAL A N 1
ATOM 680 C CA . VAL A 1 91 ? 9.090 -0.309 -5.932 1.00 98.56 91 VAL A CA 1
ATOM 681 C C . VAL A 1 91 ? 8.456 0.331 -7.175 1.00 98.56 91 VAL A C 1
ATOM 683 O O . VAL A 1 91 ? 8.953 1.333 -7.684 1.00 98.56 91 VAL A O 1
ATOM 686 N N . ALA A 1 92 ? 7.322 -0.195 -7.654 1.00 98.38 92 ALA A N 1
ATOM 687 C CA . ALA A 1 92 ? 6.617 0.367 -8.803 1.00 98.38 92 ALA A CA 1
ATOM 688 C C . ALA A 1 92 ? 5.967 1.713 -8.472 1.00 98.38 92 ALA A C 1
ATOM 690 O O . ALA A 1 92 ? 6.018 2.647 -9.274 1.00 98.38 92 ALA A O 1
ATOM 691 N N . GLN A 1 93 ? 5.402 1.835 -7.271 1.00 97.94 93 GLN A N 1
ATOM 692 C CA . GLN A 1 93 ? 4.821 3.084 -6.794 1.00 97.94 93 GLN A CA 1
ATOM 693 C C . GLN A 1 93 ? 5.890 4.147 -6.564 1.00 97.94 93 GLN A C 1
ATOM 695 O O . GLN A 1 93 ? 5.709 5.297 -6.970 1.00 97.94 93 GLN A O 1
ATOM 700 N N . GLN A 1 94 ? 7.022 3.755 -5.977 1.00 98.38 94 GLN A N 1
ATOM 701 C CA . GLN A 1 94 ? 8.164 4.638 -5.783 1.00 98.38 94 GLN A CA 1
ATOM 702 C C . GLN A 1 94 ? 8.777 5.074 -7.118 1.00 98.38 94 GLN A C 1
ATOM 704 O O . GLN A 1 94 ? 9.160 6.235 -7.277 1.00 98.38 94 GLN A O 1
ATOM 709 N N . TYR A 1 95 ? 8.819 4.176 -8.105 1.00 98.44 95 TYR A N 1
ATOM 710 C CA . TYR A 1 95 ? 9.243 4.494 -9.464 1.00 98.44 95 TYR A CA 1
ATOM 711 C C . TYR A 1 95 ? 8.313 5.507 -10.144 1.00 98.44 95 TYR A C 1
ATOM 713 O O . TYR A 1 95 ? 8.800 6.491 -10.702 1.00 98.44 95 TYR A O 1
ATOM 721 N N . LEU A 1 96 ? 6.990 5.323 -10.061 1.00 98.12 96 LEU A N 1
ATOM 722 C CA . LEU A 1 96 ? 6.037 6.288 -10.613 1.00 98.12 96 LEU A CA 1
ATOM 723 C C . LEU A 1 96 ? 6.167 7.656 -9.931 1.00 98.12 96 LEU A C 1
ATOM 725 O O . LEU A 1 96 ? 6.203 8.669 -10.624 1.00 98.12 96 LEU A O 1
ATOM 729 N N . LEU A 1 97 ? 6.330 7.699 -8.605 1.00 97.38 97 LEU A N 1
ATOM 730 C CA . LEU A 1 97 ? 6.588 8.954 -7.894 1.00 97.38 97 LEU A CA 1
ATOM 731 C C . LEU A 1 97 ? 7.892 9.621 -8.362 1.00 97.38 97 LEU A C 1
ATOM 733 O O . LEU A 1 97 ? 7.931 10.833 -8.546 1.00 97.38 97 LEU A O 1
ATOM 737 N N . ASN A 1 98 ? 8.947 8.843 -8.623 1.00 97.44 98 ASN A N 1
ATOM 738 C CA . ASN A 1 98 ? 10.191 9.356 -9.206 1.00 97.44 98 ASN A CA 1
ATOM 739 C C . ASN A 1 98 ? 9.998 9.904 -10.626 1.00 97.44 98 ASN A C 1
ATOM 741 O O . ASN A 1 98 ? 10.668 10.862 -11.006 1.00 97.44 98 ASN A O 1
ATOM 745 N N . LEU A 1 99 ? 9.129 9.307 -11.447 1.00 96.88 99 LEU A N 1
ATOM 746 C CA . LEU A 1 99 ? 8.795 9.867 -12.761 1.00 96.88 99 LEU A CA 1
ATOM 747 C C . LEU A 1 99 ? 8.038 11.189 -12.620 1.00 96.88 99 LEU A C 1
ATOM 749 O O . LEU A 1 99 ? 8.369 12.140 -13.322 1.00 96.88 99 LEU A O 1
ATOM 753 N N . GLN A 1 100 ? 7.078 11.250 -11.697 1.00 97.19 100 GLN A N 1
ATOM 754 C CA . GLN A 1 100 ? 6.305 12.455 -11.399 1.00 97.19 100 GLN A CA 1
ATOM 755 C C . GLN A 1 100 ? 7.208 13.580 -10.893 1.00 97.19 100 GLN A C 1
ATOM 757 O O . GLN A 1 100 ? 7.163 14.678 -11.429 1.00 97.19 100 GLN A O 1
ATOM 762 N N . PHE A 1 101 ? 8.110 13.291 -9.954 1.00 97.00 101 PHE A N 1
ATOM 763 C CA . PHE A 1 101 ? 9.112 14.247 -9.487 1.00 97.00 101 PHE A CA 1
ATOM 764 C C . PHE A 1 101 ? 10.024 14.734 -10.621 1.00 97.00 101 PHE A C 1
ATOM 766 O O . PHE A 1 101 ? 10.216 15.929 -10.794 1.00 97.00 101 PHE A O 1
ATOM 773 N N . ARG A 1 102 ? 10.563 13.828 -11.446 1.00 96.00 102 ARG A N 1
ATOM 774 C CA . ARG A 1 102 ? 11.506 14.205 -12.514 1.00 96.00 102 ARG A CA 1
ATOM 775 C C . ARG A 1 102 ? 10.875 15.000 -13.660 1.00 96.00 102 ARG A C 1
ATOM 777 O O . ARG A 1 102 ? 11.608 15.674 -14.375 1.00 96.00 102 ARG A O 1
ATOM 784 N N . GLN A 1 103 ? 9.571 14.858 -13.897 1.00 96.44 103 GLN A N 1
ATOM 785 C CA . GLN A 1 103 ? 8.918 15.397 -15.098 1.00 96.44 103 GLN A CA 1
ATOM 786 C C . GLN A 1 103 ? 7.887 16.487 -14.801 1.00 96.44 103 GLN A C 1
ATOM 788 O O . GLN A 1 103 ? 7.685 17.362 -15.636 1.00 96.44 103 GLN A O 1
ATOM 793 N N . VAL A 1 104 ? 7.223 16.422 -13.647 1.00 96.31 104 VAL A N 1
ATOM 794 C CA . VAL A 1 104 ? 6.070 17.261 -13.292 1.00 96.31 104 VAL A CA 1
ATOM 795 C C . VAL A 1 104 ? 6.042 17.591 -11.786 1.00 96.31 104 VAL A C 1
ATOM 797 O O . VAL A 1 104 ? 4.965 17.696 -11.197 1.00 96.31 104 VAL A O 1
ATOM 800 N N . SER A 1 105 ? 7.209 17.755 -11.139 1.00 94.69 105 SER A N 1
ATOM 801 C CA . SER A 1 105 ? 7.319 18.022 -9.688 1.00 94.69 105 SER A CA 1
ATOM 802 C C . SER A 1 105 ? 6.444 19.181 -9.233 1.00 94.69 105 SER A C 1
ATOM 804 O O . SER A 1 105 ? 5.705 19.031 -8.262 1.00 94.69 105 SER A O 1
ATOM 806 N N . ASP A 1 106 ? 6.492 20.302 -9.953 1.00 94.00 106 ASP A N 1
ATOM 807 C CA . ASP A 1 106 ? 5.797 21.536 -9.582 1.00 94.00 106 ASP A CA 1
ATOM 808 C C . ASP A 1 106 ? 4.280 21.361 -9.673 1.00 94.00 106 ASP A C 1
ATOM 810 O O . ASP A 1 106 ? 3.544 21.782 -8.784 1.00 94.00 106 ASP A O 1
ATOM 814 N N . GLN A 1 107 ? 3.813 20.657 -10.709 1.00 94.81 107 GLN A N 1
ATOM 815 C CA . GLN A 1 107 ? 2.399 20.326 -10.881 1.00 94.81 107 GLN A CA 1
ATOM 816 C C . GLN A 1 107 ? 1.898 19.401 -9.763 1.00 94.81 107 GLN A C 1
ATOM 818 O O . GLN A 1 107 ? 0.766 19.544 -9.305 1.00 94.81 107 GLN A O 1
ATOM 823 N N . CYS A 1 108 ? 2.727 18.448 -9.332 1.00 93.31 108 CYS A N 1
ATOM 824 C CA . CYS A 1 108 ? 2.360 17.467 -8.315 1.00 93.31 108 CYS A CA 1
ATOM 825 C C . CYS A 1 108 ? 2.714 17.887 -6.880 1.00 93.31 108 CYS A C 1
ATOM 827 O O . CYS A 1 108 ? 2.418 17.138 -5.950 1.00 93.31 108 CYS A O 1
ATOM 829 N N . GLY A 1 109 ? 3.353 19.045 -6.687 1.00 93.56 109 GLY A N 1
ATOM 830 C CA . GLY A 1 109 ? 3.812 19.517 -5.379 1.00 93.56 109 GLY A CA 1
ATOM 831 C C . GLY A 1 109 ? 4.858 18.611 -4.716 1.00 93.56 109 GLY A C 1
ATOM 832 O O . GLY A 1 109 ? 4.915 18.546 -3.490 1.00 93.56 109 GLY A O 1
ATOM 833 N N . ILE A 1 110 ? 5.663 17.879 -5.495 1.00 92.00 110 ILE A N 1
ATOM 834 C CA . ILE A 1 110 ? 6.649 16.928 -4.958 1.00 92.00 110 ILE A CA 1
ATOM 835 C C . ILE A 1 110 ? 7.976 17.655 -4.739 1.00 92.00 110 ILE A C 1
ATOM 837 O O . ILE A 1 110 ? 8.653 18.017 -5.696 1.00 92.00 110 ILE A O 1
ATOM 841 N N . GLN A 1 111 ? 8.362 17.834 -3.477 1.00 91.44 111 GLN A N 1
ATOM 842 C CA . GLN A 1 111 ? 9.573 18.578 -3.109 1.00 91.44 111 GLN A CA 1
ATOM 843 C C . GLN A 1 111 ? 10.829 17.702 -3.055 1.00 91.44 111 GLN A C 1
ATOM 845 O O . GLN A 1 111 ? 11.926 18.166 -3.354 1.00 91.44 111 GLN A O 1
ATOM 850 N N . ALA A 1 112 ? 10.674 16.430 -2.693 1.00 91.81 112 ALA A N 1
ATOM 851 C CA . ALA A 1 112 ? 11.762 15.468 -2.624 1.00 91.81 112 ALA A CA 1
ATOM 852 C C . ALA A 1 112 ? 11.236 14.050 -2.856 1.00 91.81 112 ALA A C 1
ATOM 854 O O . ALA A 1 112 ? 10.075 13.740 -2.577 1.00 91.81 112 ALA A O 1
ATOM 855 N N . VAL A 1 113 ? 12.103 13.171 -3.359 1.00 94.81 113 VAL A N 1
ATOM 856 C CA . VAL A 1 113 ? 11.789 11.754 -3.537 1.00 94.81 113 VAL A CA 1
ATOM 857 C C . VAL A 1 113 ? 13.051 10.908 -3.381 1.00 94.81 113 VAL A C 1
ATOM 859 O O . VAL A 1 113 ? 14.096 11.217 -3.949 1.00 94.81 113 VAL A O 1
ATOM 862 N N . ALA A 1 114 ? 12.961 9.822 -2.613 1.00 96.12 114 ALA A N 1
ATOM 863 C CA . ALA A 1 114 ? 14.022 8.820 -2.555 1.00 96.12 114 ALA A CA 1
ATOM 864 C C . ALA A 1 114 ? 14.036 7.974 -3.845 1.00 96.12 114 ALA A C 1
ATOM 866 O O . ALA A 1 114 ? 12.962 7.706 -4.404 1.00 96.12 114 ALA A O 1
ATOM 867 N N . PRO A 1 115 ? 15.203 7.504 -4.316 1.00 96.31 115 PRO A N 1
ATOM 868 C CA . PRO A 1 115 ? 15.253 6.554 -5.422 1.00 96.31 115 PRO A CA 1
ATOM 869 C C . PRO A 1 115 ? 14.537 5.238 -5.051 1.00 96.31 115 PRO A C 1
ATOM 871 O O . PRO A 1 115 ? 14.484 4.888 -3.868 1.00 96.31 115 PRO A O 1
ATOM 874 N N . PRO A 1 116 ? 13.980 4.495 -6.027 1.00 97.81 116 PRO A N 1
ATOM 875 C CA . PRO A 1 116 ? 13.331 3.214 -5.753 1.00 97.81 116 PRO A CA 1
ATOM 876 C C . PRO A 1 116 ? 14.289 2.202 -5.111 1.00 97.81 116 PRO A C 1
ATOM 878 O O . PRO A 1 116 ? 15.449 2.096 -5.511 1.00 97.81 116 PRO A O 1
ATOM 881 N N . GLY A 1 117 ? 13.791 1.456 -4.129 1.00 95.38 117 GLY A N 1
ATOM 882 C CA . GLY A 1 117 ? 14.562 0.560 -3.268 1.00 95.38 117 GLY A CA 1
ATOM 883 C C . GLY A 1 117 ? 15.090 1.197 -1.982 1.00 95.38 117 GLY A C 1
ATOM 884 O O . GLY A 1 117 ? 15.588 0.468 -1.127 1.00 95.38 117 GLY A O 1
ATOM 885 N N . PHE A 1 118 ? 14.992 2.521 -1.831 1.00 95.44 118 PHE A N 1
ATOM 886 C CA . PHE A 1 118 ? 15.608 3.270 -0.729 1.00 95.44 118 PHE A CA 1
ATOM 887 C C . PHE A 1 118 ? 14.630 4.170 0.034 1.00 95.44 118 PHE A C 1
ATOM 889 O O . PHE A 1 118 ? 15.048 4.886 0.941 1.00 95.44 118 PHE A O 1
ATOM 896 N N . SER A 1 119 ? 13.338 4.183 -0.308 1.00 97.25 119 SER A N 1
ATOM 897 C CA . SER A 1 119 ? 12.354 4.925 0.484 1.00 97.25 119 SER A CA 1
ATOM 898 C C . SER A 1 119 ? 12.024 4.182 1.779 1.00 97.25 119 SER A C 1
ATOM 900 O O . SER A 1 119 ? 11.745 2.986 1.749 1.00 97.25 119 SER A O 1
ATOM 902 N N . ASN A 1 120 ? 11.914 4.897 2.903 1.00 96.19 120 ASN A N 1
ATOM 903 C CA . ASN A 1 120 ? 11.465 4.315 4.177 1.00 96.19 120 ASN A CA 1
ATOM 904 C C . ASN A 1 120 ? 10.093 3.614 4.064 1.00 96.19 120 ASN A C 1
ATOM 906 O O . ASN A 1 120 ? 9.836 2.605 4.723 1.00 96.19 120 ASN A O 1
ATOM 910 N N . HIS A 1 121 ? 9.223 4.082 3.161 1.00 98.06 121 HIS A N 1
ATOM 911 C CA . HIS A 1 121 ? 7.932 3.441 2.889 1.00 98.06 121 HIS A CA 1
ATOM 912 C C . HIS A 1 121 ? 8.057 2.083 2.203 1.00 98.06 121 HIS A C 1
ATOM 914 O O . HIS A 1 121 ? 7.194 1.230 2.398 1.00 98.06 121 HIS A O 1
ATOM 920 N N . GLU A 1 122 ? 9.119 1.849 1.431 1.00 98.38 122 GLU A N 1
ATOM 921 C CA . GLU A 1 122 ? 9.420 0.530 0.860 1.00 98.38 122 GLU A CA 1
ATOM 922 C C . GLU A 1 122 ? 9.904 -0.454 1.938 1.00 98.38 122 GLU A C 1
ATOM 924 O O . GLU A 1 122 ? 9.955 -1.658 1.696 1.00 98.38 122 GLU A O 1
ATOM 929 N N . GLY A 1 123 ? 10.204 0.035 3.146 1.00 97.31 123 GLY A N 1
ATOM 930 C CA . GLY A 1 123 ? 10.490 -0.774 4.328 1.00 97.31 123 GLY A CA 1
ATOM 931 C C . GLY A 1 123 ? 9.245 -1.291 5.058 1.00 97.31 123 GLY A C 1
ATOM 932 O O . GLY A 1 123 ? 9.365 -2.157 5.919 1.00 97.31 123 GLY A O 1
ATOM 933 N N . GLY A 1 124 ? 8.045 -0.775 4.761 1.00 97.19 124 GLY A N 1
ATOM 934 C CA . GLY A 1 124 ? 6.821 -1.141 5.494 1.00 97.19 124 GLY A CA 1
ATOM 935 C C . GLY A 1 124 ? 6.812 -0.692 6.958 1.00 97.19 124 GLY A C 1
ATOM 936 O O . GLY A 1 124 ? 6.150 -1.319 7.786 1.00 97.19 124 GLY A O 1
ATOM 937 N N . LEU A 1 125 ? 7.574 0.358 7.275 1.00 97.69 125 LEU A N 1
ATOM 938 C CA . LEU A 1 125 ? 7.719 0.924 8.622 1.00 97.69 125 LEU A CA 1
ATOM 939 C C . LEU A 1 125 ? 7.301 2.395 8.708 1.00 97.69 125 LEU A C 1
ATOM 941 O O . LEU A 1 125 ? 7.182 2.912 9.815 1.00 97.69 125 LEU A O 1
ATOM 945 N N . ALA A 1 126 ? 7.078 3.052 7.569 1.00 98.12 126 ALA A N 1
ATOM 946 C CA . ALA A 1 126 ? 6.746 4.467 7.511 1.00 98.12 126 ALA A CA 1
ATOM 947 C C . ALA A 1 126 ? 5.244 4.723 7.330 1.00 98.12 126 ALA A C 1
ATOM 949 O O . ALA A 1 126 ? 4.551 3.968 6.637 1.00 98.12 126 ALA A O 1
ATOM 950 N N . LEU A 1 127 ? 4.768 5.824 7.908 1.00 98.38 127 LEU A N 1
ATOM 951 C CA . LEU A 1 127 ? 3.413 6.350 7.761 1.00 98.38 127 LEU A CA 1
ATOM 952 C C . LEU A 1 127 ? 3.466 7.852 7.475 1.00 98.38 127 LEU A C 1
ATOM 954 O O . LEU A 1 127 ? 4.145 8.573 8.196 1.00 98.38 127 LEU A O 1
ATOM 958 N N . ASP A 1 128 ? 2.669 8.317 6.510 1.00 97.81 128 ASP A N 1
ATOM 959 C CA . ASP A 1 128 ? 2.318 9.737 6.393 1.00 97.81 128 ASP A CA 1
ATOM 960 C C . ASP A 1 128 ? 0.887 9.921 6.897 1.00 97.81 128 ASP A C 1
ATOM 962 O O . ASP A 1 128 ? -0.053 9.339 6.339 1.00 97.81 128 ASP A O 1
ATOM 966 N N . ILE A 1 129 ? 0.698 10.732 7.935 1.00 98.44 129 ILE A N 1
ATOM 967 C CA . ILE A 1 129 ? -0.583 10.862 8.643 1.00 98.44 129 ILE A CA 1
ATOM 968 C C . ILE A 1 129 ? -1.106 12.299 8.654 1.00 98.44 129 ILE A C 1
ATOM 970 O O . ILE A 1 129 ? -0.382 13.255 8.380 1.00 98.44 129 ILE A O 1
ATOM 974 N N . GLN A 1 130 ? -2.395 12.457 8.943 1.00 97.88 130 GLN A N 1
ATOM 975 C CA . GLN A 1 130 ? -2.956 13.751 9.339 1.00 97.88 130 GLN A CA 1
ATOM 976 C C . GLN A 1 130 ? -2.801 13.954 10.847 1.00 97.88 130 GLN A C 1
ATOM 978 O O . GLN A 1 130 ? -2.616 12.985 11.580 1.00 97.88 130 GLN A O 1
ATOM 983 N N . ASP A 1 131 ? -2.914 15.209 11.296 1.00 97.62 131 ASP A N 1
ATOM 984 C CA . ASP A 1 131 ? -2.781 15.583 12.711 1.00 97.62 131 ASP A CA 1
ATOM 985 C C . ASP A 1 131 ? -1.476 15.057 13.341 1.00 97.62 131 ASP A C 1
ATOM 987 O O . ASP A 1 131 ? -1.462 14.463 14.418 1.00 97.62 131 ASP A O 1
ATOM 991 N N . TYR A 1 132 ? -0.367 15.225 12.612 1.00 97.31 132 TYR A N 1
ATOM 992 C CA . TYR A 1 132 ? 0.928 14.661 12.991 1.00 97.31 132 TYR A CA 1
ATOM 993 C C . TYR A 1 132 ? 1.374 15.120 14.388 1.00 97.31 132 TYR A C 1
ATOM 995 O O . TYR A 1 132 ? 1.845 14.283 15.147 1.00 97.31 132 TYR A O 1
ATOM 1003 N N . GLU A 1 133 ? 1.154 16.386 14.760 1.00 97.81 133 GLU A N 1
ATOM 1004 C CA . GLU A 1 133 ? 1.491 16.925 16.093 1.00 97.81 133 GLU A CA 1
ATOM 1005 C C . GLU A 1 133 ? 0.608 16.317 17.190 1.00 97.81 133 GLU A C 1
ATOM 1007 O O . GLU A 1 133 ? 1.102 15.937 18.247 1.00 97.81 133 GLU A O 1
ATOM 1012 N N . GLY A 1 134 ? -0.700 16.162 16.945 1.00 98.12 134 GLY A N 1
ATOM 1013 C CA . GLY A 1 134 ? -1.611 15.562 17.923 1.00 98.12 134 GLY A CA 1
ATOM 1014 C C . GLY A 1 134 ? -1.339 14.075 18.170 1.00 98.12 134 GLY A C 1
ATOM 1015 O O . GLY A 1 134 ? -1.593 13.563 19.261 1.00 98.12 134 GLY A O 1
ATOM 1016 N N . T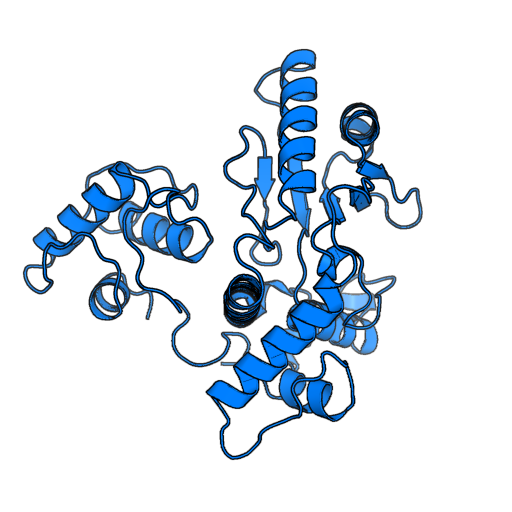RP A 1 135 ? -0.811 13.363 17.171 1.00 98.56 135 TRP A N 1
ATOM 1017 C CA . TRP A 1 135 ? -0.445 11.951 17.294 1.00 98.56 135 TRP A CA 1
ATOM 1018 C C . TRP A 1 135 ? 0.944 11.714 17.900 1.00 98.56 135 TRP A C 1
ATOM 1020 O O . TRP A 1 135 ? 1.170 10.619 18.422 1.00 98.56 135 TRP A O 1
ATOM 1030 N N . GLU A 1 136 ? 1.833 12.712 17.893 1.00 98.44 136 GLU A N 1
ATOM 1031 C CA . GLU A 1 136 ? 3.228 12.607 18.352 1.00 98.44 136 GLU A CA 1
ATOM 1032 C C . GLU A 1 136 ? 3.365 11.964 19.745 1.00 98.44 136 GLU A C 1
ATOM 1034 O O . GLU A 1 136 ? 4.042 10.935 19.845 1.00 98.44 136 GLU A O 1
ATOM 1039 N N . PRO A 1 137 ? 2.655 12.411 20.808 1.00 98.50 137 PRO A N 1
ATOM 1040 C CA . PRO A 1 137 ? 2.863 11.876 22.160 1.00 98.50 137 PRO A CA 1
ATOM 1041 C C . PRO A 1 137 ? 2.508 10.390 22.301 1.00 98.50 137 PRO A C 1
ATOM 1043 O O . PRO A 1 137 ? 3.030 9.692 23.172 1.00 98.50 137 PRO A O 1
ATOM 1046 N N . TYR A 1 138 ? 1.600 9.900 21.456 1.00 98.69 138 TYR A N 1
ATOM 1047 C CA . TYR A 1 138 ? 1.137 8.515 21.466 1.00 98.69 138 TYR A CA 1
ATOM 1048 C C . TYR A 1 138 ? 1.993 7.640 20.554 1.00 98.69 138 TYR A C 1
ATOM 1050 O O . TYR A 1 138 ? 2.303 6.501 20.898 1.00 98.69 138 TYR A O 1
ATOM 1058 N N . LEU A 1 139 ? 2.394 8.162 19.395 1.00 98.75 139 LEU A N 1
ATOM 1059 C CA . LEU A 1 139 ? 3.234 7.449 18.441 1.00 98.75 139 LEU A CA 1
ATOM 1060 C C . LEU A 1 139 ? 4.665 7.286 18.967 1.00 98.75 139 LEU A C 1
ATOM 1062 O O . LEU A 1 139 ? 5.181 6.165 18.954 1.00 98.75 139 LEU A O 1
ATOM 1066 N N . GLU A 1 140 ? 5.273 8.343 19.513 1.00 98.31 140 GLU A N 1
ATOM 1067 C CA . GLU A 1 140 ? 6.647 8.289 20.034 1.00 98.31 140 GLU A CA 1
ATOM 1068 C C . GLU A 1 140 ? 6.799 7.339 21.214 1.00 98.31 140 GLU A C 1
ATOM 1070 O O . GLU A 1 140 ? 7.712 6.508 21.261 1.00 98.31 140 GLU A O 1
ATOM 1075 N N . LYS A 1 141 ? 5.818 7.356 22.119 1.00 98.31 141 LYS A N 1
ATOM 1076 C CA . LYS A 1 141 ? 5.727 6.393 23.218 1.00 98.31 141 LYS A CA 1
ATOM 1077 C C . LYS A 1 141 ? 5.695 4.938 22.727 1.00 98.31 141 LYS A C 1
ATOM 1079 O O . LYS A 1 141 ? 6.144 4.041 23.438 1.00 98.31 141 LYS A O 1
ATOM 1084 N N . ASN A 1 142 ? 5.195 4.702 21.515 1.00 98.44 142 ASN A N 1
ATOM 1085 C CA . ASN A 1 142 ? 5.053 3.385 20.897 1.00 98.44 142 ASN A CA 1
ATOM 1086 C C . ASN A 1 142 ? 6.075 3.141 19.768 1.00 98.44 142 ASN A C 1
ATOM 1088 O O . ASN A 1 142 ? 5.809 2.376 18.840 1.00 98.44 142 ASN A O 1
ATOM 1092 N N . SER A 1 143 ? 7.267 3.738 19.885 1.00 98.38 143 SER A N 1
ATOM 1093 C CA . SER A 1 143 ? 8.436 3.501 19.022 1.00 98.38 143 SER A CA 1
ATOM 1094 C C . SER A 1 143 ? 8.306 3.981 17.576 1.00 98.38 143 SER A C 1
ATOM 1096 O O . SER A 1 143 ? 9.112 3.586 16.736 1.00 98.38 143 SER A O 1
ATOM 1098 N N . TYR A 1 144 ? 7.335 4.835 17.267 1.00 98.62 144 TYR A N 1
ATOM 1099 C CA . TYR A 1 144 ? 7.397 5.649 16.055 1.00 98.62 144 TYR A CA 1
ATOM 1100 C C . TYR A 1 144 ? 8.270 6.877 16.315 1.00 98.62 144 TYR A C 1
ATOM 1102 O O . TYR A 1 144 ? 8.351 7.347 17.437 1.00 98.62 144 TYR A O 1
ATOM 1110 N N . VAL A 1 145 ? 8.953 7.393 15.305 1.00 98.31 145 VAL A N 1
ATOM 1111 C CA . VAL A 1 145 ? 9.790 8.589 15.426 1.00 98.31 145 VAL A CA 1
ATOM 1112 C C . VAL A 1 145 ? 9.343 9.575 14.371 1.00 98.31 145 VAL A C 1
ATOM 1114 O O . VAL A 1 145 ? 9.307 9.226 13.187 1.00 98.31 145 VAL A O 1
ATOM 1117 N N . TRP A 1 146 ? 8.986 10.782 14.807 1.00 98.25 146 TRP A N 1
ATOM 1118 C CA . TRP A 1 146 ? 8.592 11.844 13.897 1.00 98.25 146 TRP A CA 1
ATOM 1119 C C . TRP A 1 146 ? 9.785 12.282 13.044 1.00 98.25 146 TRP A C 1
ATOM 1121 O O . TRP A 1 146 ? 10.902 12.448 13.540 1.00 98.25 146 TRP A O 1
ATOM 1131 N N . PHE A 1 147 ? 9.566 12.477 11.746 1.00 95.69 147 PHE A N 1
ATOM 1132 C CA . PHE A 1 147 ? 10.627 12.918 10.840 1.00 95.69 147 PHE A CA 1
ATOM 1133 C C . PHE A 1 147 ? 11.046 14.374 11.083 1.00 95.69 147 PHE A C 1
ATOM 1135 O O . PHE A 1 147 ? 12.171 14.771 10.772 1.00 95.69 147 PHE A O 1
ATOM 1142 N N . GLY A 1 148 ? 10.144 15.178 11.646 1.00 93.94 148 GLY A N 1
ATOM 1143 C CA . GLY A 1 148 ? 10.354 16.596 11.894 1.00 93.94 148 GLY A CA 1
ATOM 1144 C C . GLY A 1 148 ? 9.906 17.484 10.735 1.00 93.94 148 GLY A C 1
ATOM 1145 O O . GLY A 1 148 ? 9.201 17.079 9.812 1.00 93.94 148 GLY A O 1
ATOM 1146 N N . LEU A 1 149 ? 10.336 18.747 10.770 1.00 93.12 149 LEU A N 1
ATOM 1147 C CA . LEU A 1 149 ? 9.832 19.803 9.881 1.00 93.12 149 LEU A CA 1
ATOM 1148 C C . LEU A 1 149 ? 10.104 19.584 8.384 1.00 93.12 149 LEU A C 1
ATOM 1150 O O . LEU A 1 149 ? 9.450 20.228 7.565 1.00 93.12 149 LEU A O 1
ATOM 1154 N N . GLY A 1 150 ? 11.052 18.709 8.032 1.00 90.62 150 GLY A N 1
ATOM 1155 C CA . GLY A 1 150 ? 11.372 18.377 6.641 1.00 90.62 150 GLY A CA 1
ATOM 1156 C C . GLY A 1 150 ? 10.323 17.496 5.956 1.00 90.62 150 GLY A C 1
ATOM 1157 O O . GLY A 1 150 ? 10.200 17.554 4.738 1.00 90.62 150 GLY A O 1
ATOM 1158 N N . ASP A 1 151 ? 9.557 16.725 6.730 1.00 93.06 151 ASP A N 1
ATOM 1159 C CA . ASP A 1 151 ? 8.434 15.914 6.255 1.00 93.06 151 ASP A CA 1
ATOM 1160 C C . ASP A 1 151 ? 7.430 15.741 7.402 1.00 93.06 151 ASP A C 1
ATOM 1162 O O . ASP A 1 151 ? 7.373 14.733 8.102 1.00 93.06 151 ASP A O 1
ATOM 1166 N N . LYS A 1 152 ? 6.670 16.808 7.651 1.00 96.31 152 LYS A N 1
ATOM 1167 C CA . LYS A 1 152 ? 5.753 16.913 8.791 1.00 96.31 152 LYS A CA 1
ATOM 1168 C C . LYS A 1 152 ? 4.801 15.721 8.975 1.00 96.31 152 LYS A C 1
ATOM 1170 O O . LYS A 1 152 ? 4.642 15.300 10.112 1.00 96.31 152 LYS A O 1
ATOM 1175 N N . PRO A 1 153 ? 4.141 15.160 7.949 1.00 97.12 153 PRO A N 1
ATOM 1176 C CA . PRO A 1 153 ? 3.241 14.030 8.170 1.00 97.12 153 PRO A CA 1
ATOM 1177 C C . PRO A 1 153 ? 3.957 12.711 8.507 1.00 97.12 153 PRO A C 1
ATOM 1179 O O . PRO A 1 153 ? 3.269 11.759 8.877 1.00 97.12 153 PRO A O 1
ATOM 1182 N N . HIS A 1 154 ? 5.282 12.633 8.361 1.00 98.19 154 HIS A N 1
ATOM 1183 C CA . HIS A 1 154 ? 6.015 11.375 8.307 1.00 98.19 154 HIS A CA 1
ATOM 1184 C C . HIS A 1 154 ? 6.466 10.851 9.673 1.00 98.19 154 HIS A C 1
ATOM 1186 O O . HIS A 1 154 ? 7.092 11.558 10.466 1.00 98.19 154 HIS A O 1
ATOM 1192 N N . TYR A 1 155 ? 6.225 9.561 9.898 1.00 98.75 155 TYR A N 1
ATOM 1193 C CA . TYR A 1 155 ? 6.711 8.797 11.042 1.00 98.75 155 TYR A CA 1
ATOM 1194 C C . TYR A 1 155 ? 7.355 7.489 10.595 1.00 98.75 155 TYR A C 1
ATOM 1196 O O . TYR A 1 155 ? 6.758 6.744 9.821 1.00 98.75 155 TYR A O 1
ATOM 1204 N N . ASP A 1 156 ? 8.509 7.157 11.174 1.00 98.31 156 ASP A N 1
ATOM 1205 C CA . ASP A 1 156 ? 9.151 5.846 11.032 1.00 98.31 156 ASP A CA 1
ATOM 1206 C C . ASP A 1 156 ? 8.958 5.010 12.298 1.00 98.31 156 ASP A C 1
ATOM 1208 O O . ASP A 1 156 ? 9.326 5.449 13.386 1.00 98.31 156 ASP A O 1
ATOM 1212 N N . TYR A 1 157 ? 8.499 3.767 12.183 1.00 98.44 157 TYR A N 1
ATOM 1213 C CA . TYR A 1 157 ? 8.608 2.808 13.281 1.00 98.44 157 TYR A CA 1
ATOM 1214 C C . TYR A 1 157 ? 10.060 2.344 13.460 1.00 98.44 157 TYR A C 1
ATOM 1216 O O . TYR A 1 157 ? 10.661 1.774 12.548 1.00 98.44 157 TYR A O 1
ATOM 1224 N N . ARG A 1 158 ? 10.624 2.543 14.656 1.00 96.25 158 ARG A N 1
ATOM 1225 C CA . ARG A 1 158 ? 12.025 2.253 14.992 1.00 96.25 158 ARG A CA 1
ATOM 1226 C C . ARG A 1 158 ? 12.132 1.323 16.196 1.00 96.25 158 ARG A C 1
ATOM 1228 O O . ARG A 1 158 ? 12.532 1.719 17.287 1.00 96.25 158 ARG A O 1
ATOM 1235 N N . PHE A 1 159 ? 11.828 0.047 15.971 1.00 95.94 159 PHE A N 1
ATOM 1236 C CA . PHE A 1 159 ? 12.151 -1.032 16.906 1.00 95.94 159 PHE A CA 1
ATOM 1237 C C . PHE A 1 159 ? 12.911 -2.151 16.182 1.00 95.94 159 PHE A C 1
ATOM 1239 O O . PHE A 1 159 ? 12.334 -3.135 15.711 1.00 95.94 159 PHE A O 1
ATOM 1246 N N . PHE A 1 160 ? 14.231 -1.985 16.062 1.00 91.44 160 PHE A N 1
ATOM 1247 C CA . PHE A 1 160 ? 15.087 -2.840 15.225 1.00 91.44 160 PHE A CA 1
ATOM 1248 C C . PHE A 1 160 ? 15.025 -4.329 15.590 1.00 91.44 160 PHE A C 1
ATOM 1250 O O . PHE A 1 160 ? 15.070 -5.179 14.712 1.00 91.44 160 PHE A O 1
ATOM 1257 N N . ALA A 1 161 ? 14.841 -4.665 16.871 1.00 92.25 161 ALA A N 1
ATOM 1258 C CA . ALA A 1 161 ? 14.794 -6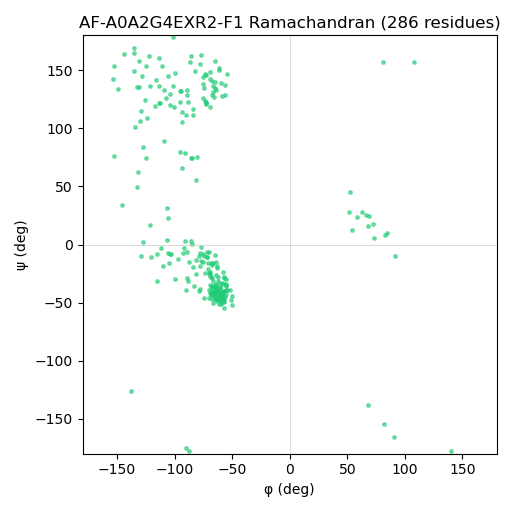.058 17.320 1.00 92.25 161 ALA A CA 1
ATOM 1259 C C . ALA A 1 161 ? 13.568 -6.848 16.814 1.00 92.25 161 ALA A C 1
ATOM 1261 O O . ALA A 1 161 ? 13.588 -8.076 16.858 1.00 92.25 161 ALA A O 1
ATOM 1262 N N . ALA A 1 162 ? 12.509 -6.175 16.348 1.00 91.00 162 ALA A N 1
ATOM 1263 C CA . ALA A 1 162 ? 11.299 -6.821 15.822 1.00 91.00 162 ALA A CA 1
ATOM 1264 C C . ALA A 1 162 ? 10.986 -6.430 14.370 1.00 91.00 162 ALA A C 1
ATOM 1266 O O . ALA A 1 162 ? 9.857 -6.618 13.914 1.00 91.00 162 ALA A O 1
ATOM 1267 N N . THR A 1 163 ? 11.956 -5.863 13.651 1.00 94.25 163 THR A N 1
ATOM 1268 C CA . THR A 1 163 ? 11.767 -5.383 12.278 1.00 94.25 163 THR A CA 1
ATOM 1269 C C . THR A 1 163 ? 12.859 -5.883 11.348 1.00 94.25 163 THR A C 1
ATOM 1271 O O . THR A 1 163 ? 13.939 -6.285 11.776 1.00 94.25 163 THR A O 1
ATOM 1274 N N . ARG A 1 164 ? 12.544 -5.889 10.054 1.00 94.69 164 ARG A N 1
ATOM 1275 C CA . ARG A 1 164 ? 13.486 -6.167 8.970 1.00 94.69 164 ARG A CA 1
ATOM 1276 C C . ARG A 1 164 ? 13.838 -4.884 8.238 1.00 94.69 164 ARG A C 1
ATOM 1278 O O . ARG A 1 164 ? 12.971 -4.037 8.029 1.00 94.69 164 ARG A O 1
ATOM 1285 N N . ASP A 1 165 ? 15.077 -4.798 7.787 1.00 94.31 165 ASP A N 1
ATOM 1286 C CA . ASP A 1 165 ? 15.623 -3.700 6.989 1.00 94.31 165 ASP A CA 1
ATOM 1287 C C . ASP A 1 165 ? 15.766 -4.054 5.495 1.00 94.31 165 ASP A C 1
ATOM 1289 O O . ASP A 1 165 ? 16.003 -3.180 4.666 1.00 94.31 165 ASP A O 1
ATOM 1293 N N . ASP A 1 166 ? 15.549 -5.316 5.113 1.00 95.75 166 ASP A N 1
ATOM 1294 C CA . ASP A 1 166 ? 15.741 -5.815 3.746 1.00 95.75 166 ASP A CA 1
ATOM 1295 C C . ASP A 1 166 ? 14.492 -5.746 2.844 1.00 95.75 166 ASP A C 1
ATOM 1297 O O . ASP A 1 166 ? 14.540 -6.176 1.687 1.00 95.75 166 ASP A O 1
ATOM 1301 N N . ILE A 1 167 ? 13.369 -5.196 3.327 1.00 96.50 167 ILE A N 1
ATOM 1302 C CA . ILE A 1 167 ? 12.085 -5.222 2.598 1.00 96.50 167 ILE A CA 1
ATOM 1303 C C . ILE A 1 167 ? 12.138 -4.441 1.280 1.00 96.50 167 ILE A C 1
ATOM 1305 O O . ILE A 1 167 ? 11.538 -4.896 0.307 1.00 96.50 167 ILE A O 1
ATOM 1309 N N . GLY A 1 168 ? 12.897 -3.344 1.187 1.00 96.81 168 GLY A N 1
ATOM 1310 C CA . GLY A 1 168 ? 13.087 -2.628 -0.083 1.00 96.81 168 GLY A CA 1
ATOM 1311 C C . GLY A 1 168 ? 13.684 -3.538 -1.167 1.00 96.81 168 GLY A C 1
ATOM 1312 O O . GLY A 1 168 ? 13.127 -3.683 -2.259 1.00 96.81 168 GLY A O 1
ATOM 1313 N N . THR A 1 169 ? 14.752 -4.263 -0.822 1.00 97.94 169 THR A N 1
ATOM 1314 C CA . THR A 1 169 ? 15.395 -5.270 -1.684 1.00 97.94 169 THR A CA 1
ATOM 1315 C C . THR A 1 169 ? 14.444 -6.419 -2.025 1.00 97.94 169 THR A C 1
ATOM 1317 O O . THR A 1 169 ? 14.363 -6.847 -3.180 1.00 97.94 169 THR A O 1
ATOM 1320 N N . LEU A 1 170 ? 13.688 -6.927 -1.045 1.00 98.00 170 LEU A N 1
ATOM 1321 C CA . LEU A 1 170 ? 12.697 -7.981 -1.280 1.00 98.00 170 LEU A CA 1
ATOM 1322 C C . LEU A 1 170 ? 11.544 -7.502 -2.176 1.00 98.00 170 LEU A C 1
ATOM 1324 O O . LEU A 1 170 ? 11.076 -8.269 -3.015 1.00 98.00 170 LEU A O 1
ATOM 1328 N N . GLY A 1 171 ? 11.120 -6.244 -2.059 1.00 98.19 171 GLY A N 1
ATOM 1329 C CA . GLY A 1 171 ? 10.115 -5.622 -2.920 1.00 98.19 171 GLY A CA 1
ATOM 1330 C C . GLY A 1 171 ? 10.578 -5.531 -4.375 1.00 98.19 171 GLY A C 1
ATOM 1331 O O . GLY A 1 171 ? 9.810 -5.831 -5.292 1.00 98.19 171 GLY A O 1
ATOM 1332 N N . ILE A 1 172 ? 11.859 -5.220 -4.600 1.00 98.75 172 ILE A N 1
ATOM 1333 C CA . ILE A 1 172 ? 12.467 -5.278 -5.936 1.00 98.75 172 ILE A CA 1
ATOM 1334 C C . ILE A 1 172 ? 12.479 -6.718 -6.464 1.00 98.75 172 ILE A C 1
ATOM 1336 O O . ILE A 1 172 ? 12.062 -6.951 -7.602 1.00 98.75 172 ILE A O 1
ATOM 1340 N N . ARG A 1 173 ? 12.888 -7.701 -5.646 1.00 98.62 173 ARG A N 1
ATOM 1341 C CA . ARG A 1 173 ? 12.838 -9.126 -6.034 1.00 98.62 173 ARG A CA 1
ATOM 1342 C C . ARG A 1 173 ? 11.426 -9.562 -6.397 1.00 98.62 173 ARG A C 1
ATOM 1344 O O . ARG A 1 173 ? 11.246 -10.240 -7.405 1.00 98.62 173 ARG A O 1
ATOM 1351 N N . ALA A 1 174 ? 10.431 -9.144 -5.619 1.00 98.31 174 ALA A N 1
ATOM 1352 C CA . ALA A 1 174 ? 9.033 -9.463 -5.864 1.00 98.31 174 ALA A CA 1
ATOM 1353 C C . ALA A 1 174 ? 8.568 -8.950 -7.233 1.00 98.31 174 ALA A C 1
ATOM 1355 O O . ALA A 1 174 ? 7.951 -9.701 -7.989 1.00 98.31 174 ALA A O 1
ATOM 1356 N N . PHE A 1 175 ? 8.933 -7.719 -7.604 1.00 98.62 175 PHE A N 1
ATOM 1357 C CA . PHE A 1 175 ? 8.676 -7.217 -8.953 1.00 98.62 175 PHE A CA 1
ATOM 1358 C C . PHE A 1 175 ? 9.410 -8.031 -10.032 1.00 98.62 175 PHE A C 1
ATOM 1360 O O . PHE A 1 175 ? 8.789 -8.422 -11.016 1.00 98.62 175 PHE A O 1
ATOM 1367 N N . GLN A 1 176 ? 10.702 -8.326 -9.860 1.00 98.75 176 GLN A N 1
ATOM 1368 C CA . GLN A 1 176 ? 11.478 -9.095 -10.844 1.00 98.75 176 GLN A CA 1
ATOM 1369 C C . GLN A 1 176 ? 10.885 -10.500 -11.070 1.00 98.75 176 GLN A C 1
ATOM 1371 O O . GLN A 1 176 ? 10.753 -10.950 -12.209 1.00 98.75 176 GLN A O 1
ATOM 1376 N N . MET A 1 177 ? 10.463 -11.176 -9.997 1.00 98.06 177 MET A N 1
ATOM 1377 C CA . MET A 1 177 ? 9.758 -12.462 -10.064 1.00 98.06 177 MET A CA 1
ATOM 1378 C C . MET A 1 177 ? 8.417 -12.334 -10.789 1.00 98.06 177 MET A C 1
ATOM 1380 O O . MET A 1 177 ? 8.100 -13.156 -11.651 1.00 98.06 177 MET A O 1
ATOM 1384 N N . LEU A 1 178 ? 7.639 -11.299 -10.457 1.00 96.75 178 LEU A N 1
ATOM 1385 C CA . LEU A 1 178 ? 6.354 -11.026 -11.091 1.00 96.75 178 LEU A CA 1
ATOM 1386 C C . LEU A 1 178 ? 6.519 -10.774 -12.595 1.00 96.75 178 LEU A C 1
ATOM 1388 O O . LEU A 1 178 ? 5.790 -11.358 -13.393 1.00 96.75 178 LEU A O 1
ATOM 1392 N N . TRP A 1 179 ? 7.504 -9.964 -12.985 1.00 97.69 179 TRP A N 1
ATOM 1393 C CA . TRP A 1 179 ? 7.822 -9.701 -14.383 1.00 97.69 179 TRP A CA 1
ATOM 1394 C C . TRP A 1 179 ? 8.139 -10.998 -15.131 1.00 97.69 179 TRP A C 1
ATOM 1396 O O . TRP A 1 179 ? 7.482 -11.304 -16.127 1.00 97.69 179 TRP A O 1
ATOM 1406 N N . ASN A 1 180 ? 9.089 -11.793 -14.626 1.00 97.56 180 ASN A N 1
ATOM 1407 C CA . ASN A 1 180 ? 9.521 -13.034 -15.274 1.00 97.56 180 ASN A CA 1
ATOM 1408 C C . ASN A 1 180 ? 8.383 -14.052 -15.416 1.00 97.56 180 ASN A C 1
ATOM 1410 O O . ASN A 1 180 ? 8.332 -14.774 -16.410 1.00 97.56 180 ASN A O 1
ATOM 1414 N N . LYS A 1 181 ? 7.448 -14.088 -14.456 1.00 94.88 181 LYS A N 1
ATOM 1415 C CA . LYS A 1 181 ? 6.269 -14.964 -14.507 1.00 94.88 181 LYS A CA 1
ATOM 1416 C C . LYS A 1 181 ? 5.380 -14.686 -15.722 1.00 94.88 181 LYS A C 1
ATOM 1418 O O . LYS A 1 181 ? 4.822 -15.626 -16.280 1.00 94.88 181 LYS A O 1
ATOM 1423 N N . TYR A 1 182 ? 5.232 -13.423 -16.118 1.00 94.19 182 TYR A N 1
ATOM 1424 C CA . TYR A 1 182 ? 4.330 -13.017 -17.203 1.00 94.19 182 TYR A CA 1
ATOM 1425 C C . TYR A 1 182 ? 5.044 -12.640 -18.506 1.00 94.19 182 TYR A C 1
ATOM 1427 O O . TYR A 1 182 ? 4.384 -12.445 -19.522 1.00 94.19 182 TYR A O 1
ATOM 1435 N N . ASN A 1 183 ? 6.377 -12.573 -18.499 1.00 95.19 183 ASN A N 1
ATOM 1436 C CA . ASN A 1 183 ? 7.197 -12.174 -19.642 1.00 95.19 183 ASN A CA 1
ATOM 1437 C C . ASN A 1 183 ? 8.346 -13.176 -19.844 1.00 95.19 183 ASN A C 1
ATOM 1439 O O . ASN A 1 183 ? 9.523 -12.833 -19.744 1.00 95.19 183 ASN A O 1
ATOM 1443 N N . SER A 1 184 ? 8.011 -14.439 -20.123 1.00 94.50 184 SER A N 1
ATOM 1444 C CA . SER A 1 184 ? 8.982 -15.546 -20.197 1.00 94.50 184 SER A CA 1
ATOM 1445 C C . SER A 1 184 ? 10.032 -15.401 -21.306 1.00 94.50 184 SER A C 1
ATOM 1447 O O . SER A 1 184 ? 11.082 -16.034 -21.242 1.00 94.50 184 SER A O 1
ATOM 1449 N N . THR A 1 185 ? 9.768 -14.577 -22.322 1.00 96.56 185 THR A N 1
ATOM 1450 C CA . THR A 1 185 ? 10.710 -14.276 -23.413 1.00 96.56 185 THR A CA 1
ATOM 1451 C C . THR A 1 185 ? 11.572 -13.040 -23.149 1.00 96.56 185 THR A C 1
ATOM 1453 O O . THR A 1 185 ? 12.471 -12.763 -23.934 1.00 96.56 185 THR A O 1
ATOM 1456 N N . ASP A 1 186 ? 11.303 -12.290 -22.076 1.00 97.62 186 ASP A N 1
ATOM 1457 C CA . ASP A 1 186 ? 12.010 -11.058 -21.707 1.00 97.62 186 ASP A CA 1
ATOM 1458 C C . ASP A 1 186 ? 12.388 -11.065 -20.216 1.00 97.62 186 ASP A C 1
ATOM 1460 O O . ASP A 1 186 ? 12.088 -10.141 -19.464 1.00 97.62 186 ASP A O 1
ATOM 1464 N N . MET A 1 187 ? 12.995 -12.155 -19.748 1.00 98.12 187 MET A N 1
ATOM 1465 C CA . MET A 1 187 ? 13.324 -12.306 -18.330 1.00 98.12 187 MET A CA 1
ATOM 1466 C C . MET A 1 187 ? 14.486 -11.405 -17.899 1.00 98.12 187 MET A C 1
ATOM 1468 O O . MET A 1 187 ? 15.466 -11.216 -18.620 1.00 98.12 187 MET A O 1
ATOM 1472 N N . ILE A 1 188 ? 14.411 -10.926 -16.660 1.00 98.44 188 ILE A N 1
ATOM 1473 C CA . ILE A 1 188 ? 15.475 -10.191 -15.973 1.00 98.44 188 ILE A CA 1
ATOM 1474 C C . ILE A 1 188 ? 16.010 -10.994 -14.784 1.00 98.44 188 ILE A C 1
ATOM 1476 O O . ILE A 1 188 ? 15.358 -11.908 -14.275 1.00 98.44 188 ILE A O 1
ATOM 1480 N N . LYS A 1 189 ? 17.218 -10.668 -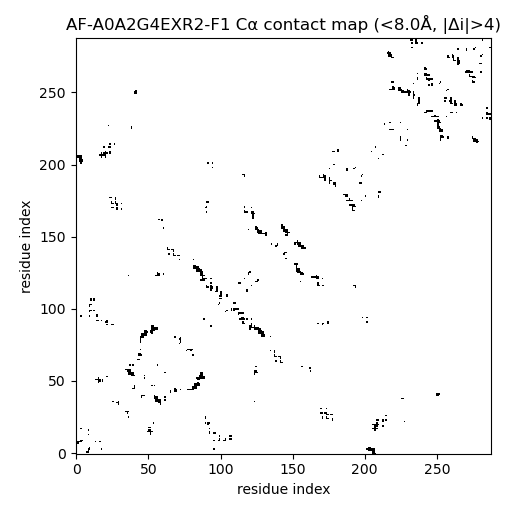14.317 1.00 98.44 189 LYS A N 1
ATOM 1481 C CA . LYS A 1 189 ? 17.788 -11.302 -13.121 1.00 98.44 189 LYS A CA 1
ATOM 1482 C C . LYS A 1 189 ? 16.942 -10.951 -11.891 1.00 98.44 189 LYS A C 1
ATOM 1484 O O . LYS A 1 189 ? 16.604 -9.790 -11.695 1.00 98.44 189 LYS A O 1
ATOM 1489 N N . VAL A 1 190 ? 16.646 -11.946 -11.053 1.00 98.56 190 VAL A N 1
ATOM 1490 C CA . VAL A 1 190 ? 15.994 -11.750 -9.746 1.00 98.56 190 VAL A CA 1
ATOM 1491 C C . VAL A 1 190 ? 17.073 -11.566 -8.678 1.00 98.56 190 VAL A C 1
ATOM 1493 O O . VAL A 1 190 ? 17.448 -12.509 -7.986 1.00 98.56 190 VAL A O 1
ATOM 1496 N N . ASP A 1 191 ? 17.650 -10.372 -8.595 1.00 98.00 191 ASP A N 1
ATOM 1497 C CA . ASP A 1 191 ? 18.733 -10.055 -7.658 1.00 98.00 191 ASP A CA 1
ATOM 1498 C C . ASP A 1 191 ? 18.327 -9.104 -6.526 1.00 98.00 191 ASP A C 1
ATOM 1500 O O . ASP A 1 191 ? 18.965 -9.119 -5.472 1.00 98.00 191 ASP A O 1
ATOM 1504 N N . GLY A 1 192 ? 17.220 -8.376 -6.675 1.00 97.94 192 GLY A N 1
ATOM 1505 C CA . GLY A 1 192 ? 16.789 -7.341 -5.736 1.00 97.94 192 GLY A CA 1
ATOM 1506 C C . GLY A 1 192 ? 17.429 -5.981 -5.980 1.00 97.94 192 GLY A C 1
ATOM 1507 O O . GLY A 1 192 ? 17.269 -5.091 -5.154 1.00 97.94 192 GLY A O 1
ATOM 1508 N N . ASN A 1 193 ? 18.126 -5.800 -7.104 1.00 98.06 193 ASN A N 1
ATOM 1509 C CA . ASN A 1 193 ? 18.751 -4.533 -7.453 1.00 98.06 193 ASN A CA 1
ATOM 1510 C C . ASN A 1 193 ? 17.844 -3.697 -8.362 1.00 98.06 193 ASN A C 1
ATOM 1512 O O . ASN A 1 193 ? 17.346 -4.159 -9.399 1.00 98.06 193 ASN A O 1
ATOM 1516 N N . PHE A 1 194 ? 17.688 -2.418 -8.024 1.00 98.12 194 PHE A N 1
ATOM 1517 C CA . PHE A 1 194 ? 17.063 -1.444 -8.913 1.00 98.12 194 PHE A CA 1
ATOM 1518 C C . PHE A 1 194 ? 18.077 -0.947 -9.956 1.00 98.12 194 PHE A C 1
ATOM 1520 O O . PHE A 1 194 ? 18.646 0.134 -9.844 1.00 98.12 194 PHE A O 1
ATOM 1527 N N . GLY A 1 195 ? 18.365 -1.786 -10.954 1.00 97.81 195 GLY A N 1
ATOM 1528 C CA . GLY A 1 195 ? 19.247 -1.449 -12.076 1.00 97.81 195 GLY A CA 1
ATOM 1529 C C . GLY A 1 195 ? 18.491 -1.080 -13.360 1.00 97.81 195 GLY A C 1
ATOM 1530 O O . GLY A 1 195 ? 17.265 -1.210 -13.413 1.00 97.81 195 GLY A O 1
ATOM 1531 N N . PRO A 1 196 ? 19.209 -0.724 -14.446 1.00 98.12 196 PRO A N 1
ATOM 1532 C CA . PRO A 1 196 ? 18.600 -0.327 -15.721 1.00 98.12 196 PRO A CA 1
ATOM 1533 C C . PRO A 1 196 ? 17.638 -1.368 -16.310 1.00 98.12 196 PRO A C 1
ATOM 1535 O O . PRO A 1 196 ? 16.634 -1.013 -16.919 1.00 98.12 196 PRO A O 1
ATOM 1538 N N . GLN A 1 197 ? 17.914 -2.662 -16.107 1.00 98.38 197 GLN A N 1
ATOM 1539 C CA . GLN A 1 197 ? 17.024 -3.737 -16.556 1.00 98.38 197 GLN A CA 1
ATOM 1540 C C . GLN A 1 197 ? 15.700 -3.719 -15.773 1.00 98.38 197 GLN A C 1
ATOM 1542 O O . GLN A 1 197 ? 14.639 -3.741 -16.389 1.00 98.38 197 GLN A O 1
ATOM 1547 N N . THR A 1 198 ? 15.749 -3.604 -14.440 1.00 98.69 198 THR A N 1
ATOM 1548 C CA . THR A 1 198 ? 14.558 -3.478 -13.580 1.00 98.69 198 THR A CA 1
ATOM 1549 C C . THR A 1 198 ? 13.756 -2.220 -13.930 1.00 98.69 198 THR A C 1
ATOM 1551 O O . THR A 1 198 ? 12.545 -2.308 -14.134 1.00 98.69 198 THR A O 1
ATOM 1554 N N . GLU A 1 199 ? 14.422 -1.068 -14.078 1.00 98.44 199 GLU A N 1
ATOM 1555 C CA . GLU A 1 199 ? 13.770 0.197 -14.447 1.00 98.44 199 GLU A CA 1
ATOM 1556 C C . GLU A 1 199 ? 13.072 0.097 -15.810 1.00 98.44 199 GLU A C 1
ATOM 1558 O O . GLU A 1 199 ? 11.906 0.475 -15.935 1.00 98.44 199 GLU A O 1
ATOM 1563 N N . ALA A 1 200 ? 13.740 -0.465 -16.824 1.00 98.44 200 ALA A N 1
ATOM 1564 C CA . ALA A 1 200 ? 13.168 -0.630 -18.158 1.00 98.44 200 ALA A CA 1
ATOM 1565 C C . ALA A 1 200 ? 11.880 -1.470 -18.147 1.00 98.44 200 ALA A C 1
ATOM 1567 O O . ALA A 1 200 ? 10.961 -1.201 -18.916 1.00 98.44 200 ALA A O 1
ATOM 1568 N N . ARG A 1 201 ? 11.775 -2.461 -17.256 1.00 98.38 201 ARG A N 1
ATOM 1569 C CA . ARG A 1 201 ? 10.592 -3.329 -17.163 1.00 98.38 201 ARG A CA 1
ATOM 1570 C C . ARG A 1 201 ? 9.475 -2.697 -16.345 1.00 98.38 201 ARG A C 1
ATOM 1572 O O . ARG A 1 201 ? 8.310 -2.807 -16.723 1.00 98.38 201 ARG A O 1
ATOM 1579 N N . LEU A 1 202 ? 9.800 -1.952 -15.289 1.00 98.12 202 LEU A N 1
ATOM 1580 C CA . LEU A 1 202 ? 8.812 -1.118 -14.595 1.00 98.12 202 LEU A CA 1
ATOM 1581 C C . LEU A 1 202 ? 8.197 -0.089 -15.539 1.00 98.12 202 LEU A C 1
ATOM 1583 O O . LEU A 1 202 ? 6.979 0.055 -15.574 1.00 98.12 202 LEU A O 1
ATOM 1587 N N . ARG A 1 203 ? 9.023 0.549 -16.373 1.00 97.25 203 ARG A N 1
ATOM 1588 C CA . ARG A 1 203 ? 8.589 1.490 -17.412 1.00 97.25 203 ARG A CA 1
ATOM 1589 C C . ARG A 1 203 ? 7.549 0.888 -18.363 1.00 97.25 203 ARG A C 1
ATOM 1591 O O . ARG A 1 203 ? 6.610 1.575 -18.761 1.00 97.25 203 ARG A O 1
ATOM 1598 N N . GLU A 1 204 ? 7.713 -0.384 -18.723 1.00 97.19 204 GLU A N 1
ATOM 1599 C CA . GLU A 1 204 ? 6.813 -1.109 -19.628 1.00 97.19 204 GLU A CA 1
ATOM 1600 C C . GLU A 1 204 ? 5.650 -1.824 -18.925 1.00 97.19 204 GLU A C 1
ATOM 1602 O O . GLU A 1 204 ? 4.762 -2.346 -19.604 1.00 97.19 204 GLU A O 1
ATOM 1607 N N . SER A 1 205 ? 5.627 -1.838 -17.591 1.00 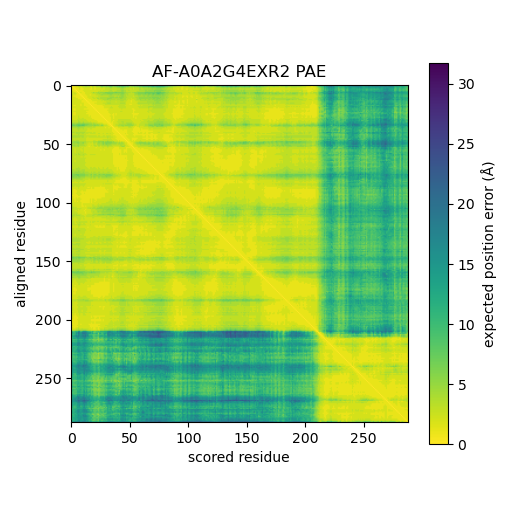96.94 205 SER A N 1
ATOM 1608 C CA . SER A 1 205 ? 4.577 -2.491 -16.811 1.00 96.94 205 SER A CA 1
ATOM 1609 C C . SER A 1 205 ? 3.250 -1.750 -16.952 1.00 96.94 205 SER A C 1
ATOM 1611 O O . SER A 1 205 ? 3.207 -0.519 -16.998 1.00 96.94 205 SER A O 1
ATOM 1613 N N . MET A 1 206 ? 2.155 -2.507 -17.015 1.00 94.25 206 MET A N 1
ATOM 1614 C CA . MET A 1 206 ? 0.803 -1.950 -17.032 1.00 94.25 206 MET A CA 1
ATOM 1615 C C . MET A 1 206 ? 0.420 -1.473 -15.630 1.00 94.25 206 MET A C 1
ATOM 1617 O O . MET A 1 206 ? 0.754 -2.127 -14.642 1.00 94.25 206 MET A O 1
ATOM 1621 N N . ALA A 1 207 ? -0.336 -0.377 -15.546 1.00 92.06 207 ALA A N 1
ATOM 1622 C CA . ALA A 1 207 ? -0.830 0.178 -14.282 1.00 92.06 207 ALA A CA 1
ATOM 1623 C C . ALA A 1 207 ? -1.556 -0.865 -13.411 1.00 92.06 207 ALA A C 1
ATOM 1625 O O . ALA A 1 207 ? -1.386 -0.947 -12.197 1.00 92.06 207 ALA A O 1
ATOM 1626 N N . GLU A 1 208 ? -2.330 -1.718 -14.066 1.00 89.06 208 GLU A N 1
ATOM 1627 C CA . GLU A 1 208 ? -3.175 -2.729 -13.427 1.00 89.06 208 GLU A CA 1
ATOM 1628 C C . GLU A 1 208 ? -2.423 -4.032 -13.122 1.00 89.06 208 GLU A C 1
ATOM 1630 O O . GLU A 1 208 ? -2.991 -4.983 -12.592 1.00 89.06 208 GLU A O 1
ATOM 1635 N N . GLY A 1 209 ? -1.121 -4.064 -13.408 1.00 90.38 209 GLY A N 1
ATOM 1636 C CA . GLY A 1 209 ? -0.271 -5.230 -13.234 1.00 90.38 209 GLY A CA 1
ATOM 1637 C C . GLY A 1 209 ? -0.383 -6.217 -14.389 1.00 90.38 209 GLY A C 1
ATOM 1638 O O . GLY A 1 209 ? -0.681 -5.854 -15.527 1.00 90.38 209 GLY A O 1
ATOM 1639 N N . PHE A 1 210 ? -0.096 -7.483 -14.102 1.00 87.81 210 PHE A N 1
ATOM 1640 C CA . PHE A 1 210 ? -0.045 -8.551 -15.089 1.00 87.81 210 PHE A CA 1
ATOM 1641 C C . PHE A 1 210 ? -1.173 -9.557 -14.846 1.00 87.81 210 PHE A C 1
ATOM 1643 O O . PHE A 1 210 ? -1.271 -10.164 -13.781 1.00 87.81 210 PHE A O 1
ATOM 1650 N N . GLY A 1 211 ? -2.031 -9.764 -15.844 1.00 75.19 211 GLY A N 1
ATOM 1651 C CA . GLY A 1 211 ? -3.114 -10.743 -15.747 1.00 75.19 211 GLY A CA 1
ATOM 1652 C C . GLY A 1 211 ? -4.203 -10.363 -14.733 1.00 75.19 211 GLY A C 1
ATOM 1653 O O . GLY A 1 211 ? -4.653 -9.222 -14.701 1.00 75.19 211 GLY A O 1
ATOM 1654 N N . ASN A 1 212 ? -4.673 -11.345 -13.955 1.00 67.69 212 ASN A N 1
ATOM 1655 C CA . ASN A 1 212 ? -5.834 -11.213 -13.069 1.00 67.69 212 ASN A CA 1
ATOM 1656 C C . ASN A 1 212 ? -5.513 -10.343 -11.826 1.00 67.69 212 ASN A C 1
ATOM 1658 O O . ASN A 1 212 ? -4.627 -10.725 -11.056 1.00 67.69 212 ASN A O 1
ATOM 1662 N N . PRO A 1 213 ? -6.246 -9.236 -11.569 1.00 63.25 213 PRO A N 1
ATOM 1663 C CA . PRO A 1 213 ? -6.054 -8.387 -10.386 1.00 63.25 213 PRO A CA 1
ATOM 1664 C C . PRO A 1 213 ? -6.374 -9.085 -9.052 1.00 63.25 213 PRO A C 1
ATOM 1666 O O . PRO A 1 213 ? -6.058 -8.546 -7.994 1.00 63.25 213 PRO A O 1
ATOM 1669 N N . PHE A 1 214 ? -6.959 -10.286 -9.090 1.00 71.38 214 PHE A N 1
ATOM 1670 C CA . PHE A 1 214 ? -7.174 -11.163 -7.940 1.00 71.38 214 PHE A CA 1
ATOM 1671 C C . PHE A 1 214 ? -6.240 -12.377 -8.037 1.00 71.38 214 PHE A C 1
ATOM 1673 O O . PHE A 1 214 ? -6.600 -13.400 -8.629 1.00 71.38 214 PHE A O 1
ATOM 1680 N N . PRO A 1 215 ? -5.018 -12.289 -7.486 1.00 67.38 215 PRO A N 1
ATOM 1681 C CA . PRO A 1 215 ? -3.993 -13.313 -7.681 1.00 67.38 215 PRO A CA 1
ATOM 1682 C C . PRO A 1 215 ? -4.248 -14.599 -6.882 1.00 67.38 215 PRO A C 1
ATOM 1684 O O . PRO A 1 215 ? -3.550 -15.592 -7.092 1.00 67.38 215 PRO A O 1
ATOM 1687 N N . ARG A 1 216 ? -5.219 -14.593 -5.961 1.00 80.25 216 ARG A N 1
ATOM 1688 C CA . ARG A 1 216 ? -5.546 -15.708 -5.066 1.00 80.25 216 ARG A CA 1
ATOM 1689 C C . ARG A 1 216 ? -7.056 -15.931 -4.995 1.00 80.25 216 ARG A C 1
ATOM 1691 O O . ARG A 1 216 ? -7.831 -14.988 -5.118 1.00 80.25 216 ARG A O 1
ATOM 1698 N N . VAL A 1 217 ? -7.455 -17.184 -4.783 1.00 87.56 217 VAL A N 1
ATOM 1699 C CA . VAL A 1 217 ? -8.845 -17.549 -4.474 1.00 87.56 217 VAL A CA 1
ATOM 1700 C C . VAL A 1 217 ? -9.117 -17.168 -3.023 1.00 87.56 217 VAL A C 1
ATOM 1702 O O . VAL A 1 217 ? -8.355 -17.573 -2.146 1.00 87.56 217 VAL A O 1
ATOM 1705 N N . LEU A 1 218 ? -10.167 -16.384 -2.772 1.00 93.94 218 LEU A N 1
ATOM 1706 C CA . LEU A 1 218 ? -10.513 -15.961 -1.412 1.00 93.94 218 LEU A CA 1
ATOM 1707 C C . LEU A 1 218 ? -11.459 -16.971 -0.765 1.00 93.94 218 LEU A C 1
ATOM 1709 O O . LEU A 1 218 ? -12.481 -17.319 -1.354 1.00 93.94 218 LEU A O 1
ATOM 1713 N N . THR A 1 219 ? -11.114 -17.429 0.435 1.00 95.50 219 THR A N 1
ATOM 1714 C CA . THR A 1 219 ? -11.906 -18.361 1.244 1.00 95.50 219 THR A CA 1
ATOM 1715 C C . THR A 1 219 ? -11.779 -18.008 2.722 1.00 95.50 219 THR A C 1
ATOM 1717 O O . THR A 1 219 ? -10.846 -17.313 3.135 1.00 95.50 219 THR A O 1
ATOM 1720 N N . LEU A 1 220 ? -12.683 -18.531 3.552 1.00 95.62 220 LEU A N 1
ATOM 1721 C CA . LEU A 1 220 ? -12.525 -18.450 4.999 1.00 95.62 220 LEU A CA 1
ATOM 1722 C C . LEU A 1 220 ? -11.307 -19.282 5.430 1.00 95.62 220 LEU A C 1
ATOM 1724 O O . LEU A 1 220 ? -11.190 -20.458 5.085 1.00 95.62 220 LEU A O 1
ATOM 1728 N N . GLN A 1 221 ? -10.389 -18.666 6.177 1.00 88.94 221 GLN A N 1
ATOM 1729 C CA . GLN A 1 221 ? -9.165 -19.299 6.682 1.00 88.94 221 GLN A CA 1
ATOM 1730 C C . GLN A 1 221 ? -8.926 -18.936 8.155 1.00 88.94 221 GLN A C 1
ATOM 1732 O O . GLN A 1 221 ? -9.597 -18.069 8.719 1.00 88.94 221 GLN A O 1
ATOM 1737 N N . LYS A 1 222 ? -7.974 -19.622 8.799 1.00 84.19 222 LYS A N 1
ATOM 1738 C CA . LYS A 1 222 ? -7.479 -19.294 10.144 1.00 84.19 222 LYS A CA 1
ATOM 1739 C C . LYS A 1 222 ? -5.953 -19.104 10.080 1.00 84.19 222 LYS A C 1
ATOM 1741 O O . LYS A 1 222 ? -5.259 -20.108 9.930 1.00 84.19 222 LYS A O 1
ATOM 1746 N N . PRO A 1 223 ? -5.425 -17.871 10.207 1.00 84.31 223 PRO A N 1
ATOM 1747 C CA . PRO A 1 223 ? -6.159 -16.606 10.336 1.00 84.31 223 PRO A CA 1
ATOM 1748 C C . PRO A 1 223 ? -6.971 -16.259 9.068 1.00 84.31 223 PRO A C 1
ATOM 1750 O O . PRO A 1 223 ? -6.652 -16.779 7.997 1.00 84.31 223 PRO A O 1
ATOM 1753 N N . PRO A 1 224 ? -8.018 -15.414 9.171 1.00 88.25 224 PRO A N 1
ATOM 1754 C CA . PRO A 1 224 ? -8.793 -14.971 8.013 1.00 88.25 224 PRO A CA 1
ATOM 1755 C C . PRO A 1 224 ? -7.909 -14.344 6.939 1.00 88.25 224 PRO A C 1
ATOM 1757 O O . PRO A 1 224 ? -6.923 -13.673 7.249 1.00 88.25 224 PRO A O 1
ATOM 1760 N N . MET A 1 225 ? -8.289 -14.521 5.674 1.00 85.88 225 MET A N 1
ATOM 1761 C CA . MET A 1 225 ? -7.640 -13.790 4.592 1.00 85.88 225 MET A CA 1
ATOM 1762 C C . MET A 1 225 ? -7.968 -12.306 4.736 1.00 85.88 225 MET A C 1
ATOM 1764 O O . MET A 1 225 ? -9.133 -11.948 4.899 1.00 85.88 225 MET A O 1
ATOM 1768 N N . THR A 1 226 ? -6.956 -11.449 4.663 1.00 84.62 226 THR A N 1
ATOM 1769 C CA . THR A 1 226 ? -7.140 -9.997 4.717 1.00 84.62 226 THR A CA 1
ATOM 1770 C C . THR A 1 226 ? -6.523 -9.309 3.511 1.00 84.62 226 THR A C 1
ATOM 1772 O O . THR A 1 226 ? -5.579 -9.835 2.912 1.00 84.62 226 THR A O 1
ATOM 1775 N N . GLY A 1 227 ? -7.056 -8.146 3.149 1.00 77.81 227 GLY A N 1
ATOM 1776 C CA . GLY A 1 227 ? -6.482 -7.264 2.141 1.00 77.81 227 GLY A CA 1
ATOM 1777 C C . GLY A 1 227 ? -7.512 -6.620 1.219 1.00 77.81 227 GLY A C 1
ATOM 1778 O O . GLY A 1 227 ? -8.725 -6.809 1.326 1.00 77.81 227 GLY A O 1
ATOM 1779 N N . ASP A 1 228 ? -7.004 -5.845 0.268 1.00 77.31 228 ASP A N 1
ATOM 1780 C CA . ASP A 1 228 ? -7.828 -5.062 -0.651 1.00 77.31 228 ASP A CA 1
ATOM 1781 C C . ASP A 1 228 ? -8.620 -5.890 -1.661 1.00 77.31 228 ASP A C 1
ATOM 1783 O O . ASP A 1 228 ? -9.683 -5.463 -2.107 1.00 77.31 228 ASP A O 1
ATOM 1787 N N . ASP A 1 229 ? -8.138 -7.081 -2.015 1.00 83.50 229 ASP A N 1
ATOM 1788 C CA . ASP A 1 229 ? -8.911 -8.035 -2.808 1.00 83.50 229 ASP A CA 1
ATOM 1789 C C . ASP A 1 229 ? -10.182 -8.466 -2.062 1.00 83.50 229 ASP A C 1
ATOM 1791 O O . ASP A 1 229 ? -11.262 -8.468 -2.649 1.00 83.50 229 ASP A O 1
ATOM 1795 N N . VAL A 1 230 ? -10.094 -8.703 -0.751 1.00 91.75 230 VAL A N 1
ATOM 1796 C CA . VAL A 1 230 ? -11.266 -8.934 0.104 1.00 91.75 230 VAL A CA 1
ATOM 1797 C C . VAL A 1 230 ? -12.151 -7.685 0.184 1.00 91.75 230 VAL A C 1
ATOM 1799 O O . VAL A 1 230 ? -13.370 -7.773 0.062 1.00 91.75 230 VAL A O 1
ATOM 1802 N N . ARG A 1 231 ? -11.564 -6.494 0.324 1.00 89.94 231 ARG A N 1
ATOM 1803 C CA . ARG A 1 231 ? -12.328 -5.237 0.385 1.00 89.94 231 ARG A CA 1
ATOM 1804 C C . ARG A 1 231 ? -13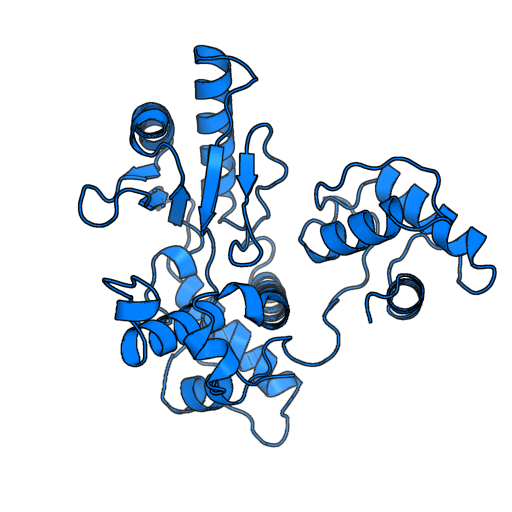.136 -4.988 -0.894 1.00 89.94 231 ARG A C 1
ATOM 1806 O O . ARG A 1 231 ? -14.302 -4.609 -0.812 1.00 89.94 231 ARG A O 1
ATOM 1813 N N . LYS A 1 232 ? -12.552 -5.251 -2.068 1.00 90.19 232 LYS A N 1
ATOM 1814 C CA . LYS A 1 232 ? -13.229 -5.131 -3.372 1.00 90.19 232 LYS A CA 1
ATOM 1815 C C . LYS A 1 232 ? -14.382 -6.121 -3.517 1.00 90.19 232 LYS A C 1
ATOM 1817 O O . LYS A 1 232 ? -15.446 -5.738 -4.005 1.00 90.19 232 LYS A O 1
ATOM 1822 N N . ILE A 1 233 ? -14.210 -7.372 -3.072 1.00 95.31 233 ILE A N 1
ATOM 1823 C CA . ILE A 1 233 ? -15.323 -8.333 -3.112 1.00 95.31 233 ILE A CA 1
ATOM 1824 C C . ILE A 1 233 ? -16.407 -7.934 -2.117 1.00 95.31 233 ILE A C 1
ATOM 1826 O O . ILE A 1 233 ? -17.572 -8.003 -2.477 1.00 95.31 233 ILE A O 1
ATOM 1830 N N . GLN A 1 234 ? -16.064 -7.409 -0.935 1.00 96.75 234 GLN A N 1
ATOM 1831 C CA . GLN A 1 234 ? -17.052 -6.901 0.023 1.00 96.75 234 GLN A CA 1
ATOM 1832 C C . GLN A 1 234 ? -17.828 -5.704 -0.546 1.00 96.75 234 GLN A C 1
ATOM 1834 O O . GLN A 1 234 ? -19.049 -5.671 -0.444 1.00 96.75 234 GLN A O 1
ATOM 1839 N N . GLN A 1 235 ? -17.158 -4.760 -1.216 1.00 95.19 235 GLN A N 1
ATOM 1840 C CA . GLN A 1 235 ? -17.811 -3.639 -1.909 1.00 95.19 235 GLN A CA 1
ATOM 1841 C C . GLN A 1 235 ? -18.782 -4.121 -2.992 1.00 95.19 235 GLN A C 1
ATOM 1843 O O . GLN A 1 235 ? -19.919 -3.649 -3.048 1.00 95.19 235 GLN A O 1
ATOM 1848 N N . SER A 1 236 ? -18.366 -5.071 -3.837 1.00 95.94 236 SER A N 1
ATOM 1849 C CA . SER A 1 236 ? -19.243 -5.639 -4.871 1.00 95.94 236 SER A CA 1
ATOM 1850 C C . SER A 1 236 ? -20.381 -6.468 -4.261 1.00 95.94 236 SER A C 1
ATOM 1852 O O . SER A 1 236 ? -21.515 -6.399 -4.727 1.00 95.94 236 SER A O 1
ATOM 1854 N N . LEU A 1 237 ? -20.133 -7.189 -3.163 1.00 97.31 237 LEU A N 1
ATOM 1855 C CA . LEU A 1 237 ? -21.163 -7.904 -2.407 1.00 97.31 237 LEU A CA 1
ATOM 1856 C C . LEU A 1 237 ? -22.225 -6.948 -1.852 1.00 97.31 237 LEU A C 1
ATOM 1858 O O . LEU A 1 237 ? -23.404 -7.151 -2.103 1.00 97.31 237 LEU A O 1
ATOM 1862 N N . VAL A 1 238 ? -21.813 -5.882 -1.167 1.00 96.00 238 VAL A N 1
ATOM 1863 C CA . VAL A 1 238 ? -22.722 -4.908 -0.537 1.00 96.00 238 VAL A CA 1
ATOM 1864 C C . VAL A 1 238 ? -23.488 -4.070 -1.566 1.00 96.00 238 VAL A C 1
ATOM 1866 O O . VAL A 1 238 ? -24.635 -3.704 -1.334 1.00 96.00 238 VAL A O 1
ATOM 1869 N N . SER A 1 239 ? -22.870 -3.745 -2.704 1.00 93.31 239 SER A N 1
ATOM 1870 C CA . SER A 1 239 ? -23.500 -2.906 -3.735 1.00 93.31 239 SER A CA 1
ATOM 1871 C C . SER A 1 239 ? -24.338 -3.684 -4.751 1.00 93.31 239 SER A C 1
ATOM 1873 O O . SER A 1 239 ? -25.129 -3.079 -5.482 1.00 93.31 239 SER A O 1
ATOM 1875 N N . ASN A 1 240 ? -24.197 -5.011 -4.824 1.00 91.62 240 ASN A N 1
ATOM 1876 C CA . ASN A 1 240 ? -25.020 -5.805 -5.724 1.00 91.62 240 ASN A CA 1
ATOM 1877 C C . ASN A 1 240 ? -26.432 -6.017 -5.147 1.00 91.62 240 ASN A C 1
ATOM 1879 O O . ASN A 1 240 ? -26.667 -5.984 -3.946 1.00 91.62 240 ASN A O 1
ATOM 1883 N N . LYS A 1 241 ? -27.406 -6.259 -6.029 1.00 91.62 241 LYS A N 1
ATOM 1884 C CA . LYS A 1 241 ? -28.817 -6.461 -5.643 1.00 91.62 241 LYS A CA 1
ATOM 1885 C C . LYS A 1 241 ? -29.153 -7.906 -5.242 1.00 91.62 241 LYS A C 1
ATOM 1887 O O . LYS A 1 241 ? -30.318 -8.214 -5.000 1.00 91.62 241 LYS A O 1
ATOM 1892 N N . LEU A 1 242 ? -28.171 -8.804 -5.267 1.00 93.06 242 LEU A N 1
ATOM 1893 C CA . LEU A 1 242 ? -28.326 -10.245 -5.052 1.00 93.06 242 LEU A CA 1
ATOM 1894 C C . LEU A 1 242 ? -27.960 -10.663 -3.620 1.00 93.06 242 LEU A C 1
ATOM 1896 O O . LEU A 1 242 ? -28.540 -11.615 -3.100 1.00 93.06 242 LEU A O 1
ATOM 1900 N N . THR A 1 243 ? -27.050 -9.940 -2.973 1.00 93.94 243 THR A N 1
ATOM 1901 C CA . THR A 1 243 ? -26.612 -10.163 -1.598 1.00 93.94 243 THR A CA 1
ATOM 1902 C C . THR A 1 243 ? -27.408 -9.264 -0.656 1.00 93.94 243 THR A C 1
ATOM 1904 O O . THR A 1 243 ? -27.437 -8.048 -0.799 1.00 93.94 243 THR A O 1
ATOM 1907 N N . LYS A 1 244 ? -28.078 -9.876 0.317 1.00 94.25 244 LYS A N 1
ATOM 1908 C CA . LYS A 1 244 ? -28.863 -9.211 1.365 1.00 94.25 244 LYS A CA 1
ATOM 1909 C C . LYS A 1 244 ? -28.164 -9.208 2.722 1.00 94.25 244 LYS A C 1
ATOM 1911 O O . LYS A 1 244 ? -28.600 -8.498 3.618 1.00 94.25 244 LYS A O 1
ATOM 1916 N N . ILE A 1 245 ? -27.142 -10.045 2.901 1.00 93.94 245 ILE A N 1
ATOM 1917 C CA . ILE A 1 245 ? -26.345 -10.070 4.128 1.00 93.94 245 ILE A CA 1
ATOM 1918 C C . ILE A 1 245 ? -25.521 -8.783 4.185 1.00 93.94 245 ILE A C 1
ATOM 1920 O O . ILE A 1 245 ? -24.677 -8.542 3.323 1.00 93.94 245 ILE A O 1
ATOM 1924 N N . GLU A 1 246 ? -25.764 -7.978 5.216 1.00 93.75 246 GLU A N 1
ATOM 1925 C CA . GLU A 1 246 ? -24.944 -6.812 5.519 1.00 93.75 246 GLU A CA 1
ATOM 1926 C C . GLU A 1 246 ? -23.605 -7.271 6.096 1.00 93.75 246 GLU A C 1
ATOM 1928 O O . GLU A 1 246 ? -23.550 -7.994 7.092 1.00 93.75 246 GLU A O 1
ATOM 1933 N N . ILE A 1 247 ? -22.520 -6.853 5.450 1.00 95.50 247 ILE A N 1
ATOM 1934 C CA . ILE A 1 247 ? -21.155 -7.130 5.890 1.00 95.50 247 ILE A CA 1
ATOM 1935 C C . ILE A 1 247 ? -20.366 -5.823 5.955 1.00 95.50 247 ILE A C 1
ATOM 1937 O O . ILE A 1 247 ? -20.566 -4.940 5.113 1.00 95.50 247 ILE A O 1
ATOM 1941 N N . PRO A 1 248 ? -19.450 -5.675 6.925 1.00 93.19 248 PRO A N 1
ATOM 1942 C CA . PRO A 1 248 ? -18.541 -4.543 6.935 1.00 93.19 248 PRO A CA 1
ATOM 1943 C C . PRO A 1 248 ? -17.571 -4.633 5.751 1.00 93.19 248 PRO A C 1
ATOM 1945 O O . PRO A 1 248 ? -17.038 -5.694 5.435 1.00 93.19 248 PRO A O 1
ATOM 1948 N N . ILE A 1 249 ? -17.278 -3.491 5.129 1.00 93.31 249 ILE A N 1
ATOM 1949 C CA . ILE A 1 249 ? -16.210 -3.364 4.131 1.00 93.31 249 ILE A CA 1
ATOM 1950 C C . ILE A 1 249 ? -14.910 -3.102 4.900 1.00 93.31 249 ILE A C 1
ATOM 1952 O O . ILE A 1 249 ? -14.438 -1.970 5.000 1.00 93.31 249 ILE A O 1
ATOM 1956 N N . ASN A 1 250 ? -14.377 -4.143 5.533 1.00 88.31 250 ASN A N 1
ATOM 1957 C CA . ASN A 1 250 ? -13.204 -4.074 6.411 1.00 88.31 250 ASN A CA 1
ATOM 1958 C C . ASN A 1 250 ? -11.971 -4.791 5.839 1.00 88.31 250 ASN A C 1
ATOM 1960 O O . ASN A 1 250 ? -10.912 -4.740 6.450 1.00 88.31 250 ASN A O 1
ATOM 1964 N N . GLY A 1 251 ? -12.090 -5.437 4.678 1.00 89.50 251 GLY A N 1
ATOM 1965 C CA . GLY A 1 251 ? -11.004 -6.192 4.062 1.00 89.50 251 GLY A CA 1
ATOM 1966 C C . GLY A 1 251 ? -10.675 -7.507 4.771 1.00 89.50 251 GLY A C 1
ATOM 1967 O O . GLY A 1 251 ? -9.594 -8.033 4.538 1.00 89.50 251 GLY A O 1
ATOM 1968 N N . ILE A 1 252 ? -11.561 -8.048 5.617 1.00 92.75 252 ILE A N 1
ATOM 1969 C CA . ILE A 1 252 ? -11.374 -9.315 6.344 1.00 92.75 252 ILE A CA 1
ATOM 1970 C C . ILE A 1 252 ? -12.366 -10.363 5.834 1.00 92.75 252 ILE A C 1
ATOM 1972 O O . ILE A 1 252 ? -13.575 -10.173 5.922 1.00 92.75 252 ILE A O 1
ATOM 1976 N N . PHE A 1 253 ? -11.868 -11.499 5.337 1.00 94.06 253 PHE A N 1
ATOM 1977 C CA . PHE A 1 253 ? -12.699 -12.596 4.839 1.00 94.06 253 PHE A CA 1
ATOM 1978 C C . PHE A 1 253 ? -13.119 -13.489 6.011 1.00 94.06 253 PHE A C 1
ATOM 1980 O O . PHE A 1 253 ? -12.561 -14.562 6.248 1.00 94.06 253 PHE A O 1
ATOM 1987 N N . ASP A 1 254 ? -14.061 -12.986 6.801 1.00 96.00 254 ASP A N 1
ATOM 1988 C CA . ASP A 1 254 ? -14.638 -13.662 7.959 1.00 96.00 254 ASP A CA 1
ATOM 1989 C C . ASP A 1 254 ? -15.845 -14.548 7.590 1.00 96.00 254 ASP A C 1
ATOM 1991 O O . ASP A 1 254 ? -16.207 -14.714 6.422 1.00 96.00 254 ASP A O 1
ATOM 1995 N N . ALA A 1 255 ? -16.468 -15.159 8.602 1.00 97.25 255 ALA A N 1
ATOM 1996 C CA . ALA A 1 255 ? -17.626 -16.029 8.402 1.00 97.25 255 ALA A CA 1
ATOM 1997 C C . ALA A 1 255 ? -18.836 -15.284 7.806 1.00 97.25 255 ALA A C 1
ATOM 1999 O O . ALA A 1 255 ? -19.596 -15.876 7.040 1.00 97.25 255 ALA A O 1
ATOM 2000 N N . ALA A 1 256 ? -19.005 -13.993 8.116 1.00 97.44 256 ALA A N 1
ATOM 2001 C CA . ALA A 1 256 ? -20.067 -13.172 7.536 1.00 97.44 256 ALA A CA 1
ATOM 2002 C C . ALA A 1 256 ? -19.810 -12.916 6.042 1.00 97.44 256 ALA A C 1
ATOM 2004 O O . ALA A 1 256 ? -20.717 -13.055 5.222 1.00 97.44 256 ALA A O 1
ATOM 2005 N N . THR A 1 257 ? -18.558 -12.630 5.676 1.00 98.06 257 THR A N 1
ATOM 2006 C CA . THR A 1 257 ? -18.127 -12.471 4.284 1.00 98.06 257 THR A CA 1
ATOM 2007 C C . THR A 1 257 ? -18.306 -13.770 3.494 1.00 98.06 257 THR A C 1
ATOM 2009 O O . THR A 1 257 ? -18.868 -13.739 2.402 1.00 98.06 257 THR A O 1
ATOM 2012 N N . GLU A 1 258 ? -17.922 -14.926 4.047 1.00 98.44 258 GLU A N 1
ATOM 2013 C CA . GLU A 1 258 ? -18.160 -16.230 3.405 1.00 98.44 258 GLU A CA 1
ATOM 2014 C C . GLU A 1 258 ? -19.662 -16.491 3.186 1.00 98.44 258 GLU A C 1
ATOM 2016 O O . GLU A 1 258 ? -20.071 -16.918 2.104 1.00 98.44 258 GLU A O 1
ATOM 2021 N N . ALA A 1 259 ? -20.503 -16.192 4.182 1.00 98.25 259 ALA A N 1
ATOM 2022 C CA . ALA A 1 259 ? -21.953 -16.335 4.065 1.00 98.25 259 ALA A CA 1
ATOM 2023 C C . ALA A 1 259 ? -22.536 -15.428 2.966 1.00 98.25 259 ALA A C 1
ATOM 2025 O O . ALA A 1 259 ? -23.374 -15.873 2.177 1.00 98.25 259 ALA A O 1
ATOM 2026 N N . ALA A 1 260 ? -22.057 -14.185 2.861 1.00 98.19 260 ALA A N 1
ATOM 2027 C CA . ALA A 1 260 ? -22.434 -13.257 1.797 1.00 98.19 260 ALA A CA 1
ATOM 2028 C C . ALA A 1 260 ? -22.005 -13.752 0.403 1.00 98.19 260 ALA A C 1
ATOM 2030 O O . ALA A 1 260 ? -22.779 -13.635 -0.550 1.00 98.19 260 ALA A O 1
ATOM 2031 N N . VAL A 1 261 ? -20.817 -14.360 0.280 1.00 98.25 261 VAL A N 1
ATOM 2032 C CA . VAL A 1 261 ? -20.359 -15.002 -0.966 1.00 98.25 261 VAL A CA 1
ATOM 2033 C C . VAL A 1 261 ? -21.267 -16.171 -1.341 1.00 98.25 261 VAL A C 1
ATOM 2035 O O . VAL A 1 261 ? -21.713 -16.239 -2.485 1.00 98.25 261 VAL A O 1
ATOM 2038 N N . LYS A 1 262 ? -21.595 -17.059 -0.394 1.00 98.50 262 LYS A N 1
ATOM 2039 C CA . LYS A 1 262 ? -22.499 -18.196 -0.645 1.00 98.50 262 LYS A CA 1
ATOM 2040 C C . LYS A 1 262 ? -23.877 -17.725 -1.108 1.00 98.50 262 LYS A C 1
ATOM 2042 O O . LYS A 1 262 ? -24.382 -18.222 -2.112 1.00 98.50 262 LYS A O 1
ATOM 2047 N N . GLN A 1 263 ? -24.449 -16.714 -0.451 1.00 98.19 263 GLN A N 1
ATOM 2048 C CA . GLN A 1 263 ? -25.734 -16.141 -0.860 1.00 98.19 263 GLN A CA 1
ATOM 2049 C C . GLN A 1 263 ? -25.677 -15.546 -2.273 1.00 98.19 263 GLN A C 1
ATOM 2051 O O . GLN A 1 263 ? -26.584 -15.770 -3.074 1.00 98.19 263 GLN A O 1
ATOM 2056 N N . PHE A 1 264 ? -24.609 -14.813 -2.598 1.00 98.19 264 PHE A N 1
ATOM 2057 C CA . PHE A 1 264 ? -24.396 -14.289 -3.944 1.00 98.19 264 PHE A CA 1
ATOM 2058 C C . PHE A 1 264 ? -24.327 -15.417 -4.983 1.00 98.19 264 PHE A C 1
ATOM 2060 O O . PHE A 1 264 ? -25.047 -15.382 -5.981 1.00 98.19 264 PHE A O 1
ATOM 2067 N N . GLN A 1 265 ? -23.495 -16.434 -4.736 1.00 98.25 265 GLN A N 1
ATOM 2068 C CA . GLN A 1 265 ? -23.323 -17.587 -5.622 1.00 98.25 265 GLN A CA 1
ATOM 2069 C C . GLN A 1 265 ? -24.654 -18.300 -5.877 1.00 98.25 265 GLN A C 1
ATOM 2071 O O . GLN A 1 265 ? -25.007 -18.528 -7.037 1.00 98.25 265 GLN A O 1
ATOM 2076 N N . GLU A 1 266 ? -25.422 -18.570 -4.820 1.00 97.81 266 GLU A N 1
ATOM 2077 C CA . GLU A 1 266 ? -26.748 -19.184 -4.903 1.00 97.81 266 GLU A CA 1
ATOM 2078 C C . GLU A 1 266 ? -27.716 -18.334 -5.740 1.00 97.81 266 GLU A C 1
ATOM 2080 O O . GLU A 1 266 ? -28.370 -18.840 -6.657 1.00 97.81 266 GLU A O 1
ATOM 2085 N N . ALA A 1 267 ? -27.743 -17.017 -5.510 1.00 96.88 267 ALA A N 1
ATOM 2086 C CA . ALA A 1 267 ? -28.603 -16.092 -6.243 1.00 96.88 267 ALA A CA 1
ATOM 2087 C C . ALA A 1 267 ? -28.293 -16.035 -7.751 1.00 96.88 267 ALA A C 1
ATOM 2089 O O . ALA A 1 267 ? -29.201 -15.795 -8.553 1.00 96.88 267 ALA A O 1
ATOM 2090 N N . THR A 1 268 ? -27.047 -16.298 -8.170 1.00 94.88 268 THR A N 1
ATOM 2091 C CA . THR A 1 268 ? -26.695 -16.339 -9.602 1.00 94.88 268 THR A CA 1
ATOM 2092 C C . THR A 1 268 ? -27.296 -17.533 -10.350 1.00 94.88 268 THR A C 1
ATOM 2094 O O . THR A 1 268 ? -27.420 -17.473 -11.575 1.00 94.88 268 THR A O 1
ATOM 2097 N N . LYS A 1 269 ? -27.626 -18.631 -9.648 1.00 94.19 269 LYS A N 1
ATOM 2098 C CA . LYS A 1 269 ? -28.044 -19.935 -10.211 1.00 94.19 269 LYS A CA 1
ATOM 2099 C C . LYS A 1 269 ? -27.070 -20.554 -11.230 1.00 94.19 269 LYS A C 1
ATOM 2101 O O . LYS A 1 269 ? -27.445 -21.469 -11.960 1.00 94.19 269 LYS A O 1
ATOM 2106 N N . ARG A 1 270 ? -25.846 -20.028 -11.337 1.00 92.31 270 ARG A N 1
ATOM 2107 C CA . ARG A 1 270 ? -24.851 -20.398 -12.363 1.00 92.31 270 ARG A CA 1
ATOM 2108 C C . ARG A 1 270 ? -23.481 -20.732 -11.777 1.00 92.31 270 ARG A C 1
ATOM 2110 O O . ARG A 1 270 ? -22.617 -21.202 -12.511 1.00 92.31 270 ARG A O 1
ATOM 2117 N N . LEU A 1 271 ? -23.276 -20.466 -10.490 1.00 94.50 271 LEU A N 1
ATOM 2118 C CA . LEU A 1 271 ? -22.030 -20.712 -9.772 1.00 94.50 271 LEU A CA 1
ATOM 2119 C C . LEU A 1 271 ? -22.204 -21.847 -8.761 1.00 94.5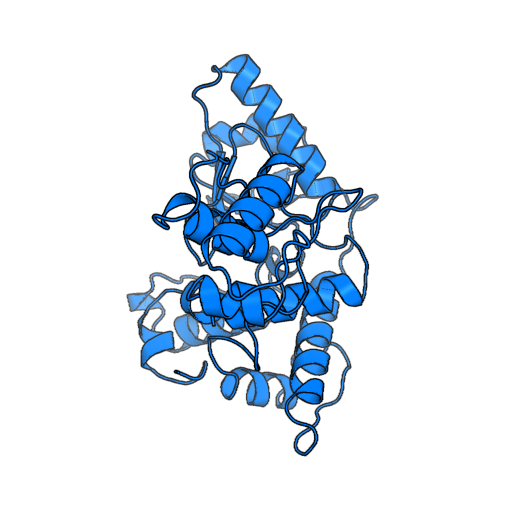0 271 LEU A C 1
ATOM 2121 O O . LEU A 1 271 ? -23.304 -22.075 -8.259 1.00 94.50 271 LEU A O 1
ATOM 2125 N N . ALA A 1 272 ? -21.103 -22.532 -8.445 1.00 94.62 272 ALA A N 1
ATOM 2126 C CA . ALA A 1 272 ? -21.050 -23.411 -7.284 1.00 94.62 272 ALA A CA 1
ATOM 2127 C C . ALA A 1 272 ? -21.213 -22.579 -6.002 1.00 94.62 272 ALA A C 1
ATOM 2129 O O . ALA A 1 272 ? -20.663 -21.484 -5.904 1.00 94.62 272 ALA A O 1
ATOM 2130 N N . VAL A 1 273 ? -21.968 -23.100 -5.032 1.00 97.81 273 VAL A N 1
ATOM 2131 C CA . VAL A 1 273 ? -22.204 -22.453 -3.730 1.00 97.81 273 VAL A CA 1
ATOM 2132 C C . VAL A 1 273 ? -21.181 -22.977 -2.722 1.00 97.81 273 VAL A C 1
ATOM 2134 O O . VAL A 1 273 ? -21.503 -23.715 -1.794 1.00 97.81 273 VAL A O 1
ATOM 2137 N N . ASP A 1 274 ? -19.911 -22.664 -2.960 1.00 95.94 274 ASP A N 1
ATOM 2138 C CA . ASP A 1 274 ? -18.771 -23.164 -2.183 1.00 95.94 274 ASP A CA 1
ATOM 2139 C C . ASP A 1 274 ? -18.189 -22.121 -1.213 1.00 95.94 274 ASP A C 1
ATOM 2141 O O . ASP A 1 274 ? -17.364 -22.458 -0.366 1.00 95.94 274 ASP A O 1
ATOM 2145 N N . GLY A 1 275 ? -18.638 -20.864 -1.286 1.00 96.38 275 GLY A N 1
ATOM 2146 C CA . GLY A 1 275 ? -18.095 -19.754 -0.501 1.00 96.38 275 GLY A CA 1
ATOM 2147 C C . GLY A 1 275 ? -16.716 -19.280 -0.957 1.00 96.38 275 GLY A C 1
ATOM 2148 O O . GLY A 1 275 ? -16.134 -18.416 -0.303 1.00 96.38 275 GLY A O 1
ATOM 2149 N N . ALA A 1 276 ? -16.195 -19.810 -2.067 1.00 96.50 276 ALA A N 1
ATOM 2150 C CA . ALA A 1 276 ? -14.907 -19.437 -2.622 1.00 96.50 276 ALA A CA 1
ATOM 2151 C C . ALA A 1 276 ? -15.046 -18.351 -3.698 1.00 96.50 276 ALA A C 1
ATOM 2153 O O . ALA A 1 276 ? -15.823 -18.441 -4.656 1.00 96.50 276 ALA A O 1
ATOM 2154 N N . VAL A 1 277 ? -14.216 -17.317 -3.601 1.00 96.06 277 VAL A N 1
ATOM 2155 C CA . VAL A 1 277 ? -14.141 -16.267 -4.620 1.00 96.06 277 VAL A CA 1
ATOM 2156 C C . VAL A 1 277 ? -13.005 -16.582 -5.588 1.00 96.06 277 VAL A C 1
ATOM 2158 O O . VAL A 1 277 ? -11.891 -16.074 -5.470 1.00 96.06 277 VAL A O 1
ATOM 2161 N N . GLY A 1 278 ? -13.292 -17.487 -6.526 1.00 88.88 278 GLY A N 1
ATOM 2162 C CA . GLY A 1 278 ? -12.441 -17.794 -7.680 1.00 88.88 278 GLY A CA 1
ATOM 2163 C C . GLY A 1 278 ? -12.767 -16.935 -8.908 1.00 88.88 278 GLY A C 1
ATOM 2164 O O . GLY A 1 278 ? -13.627 -16.056 -8.863 1.00 88.88 278 GLY A O 1
ATOM 2165 N N . SER A 1 279 ? -12.118 -17.214 -10.043 1.00 86.31 279 SER A N 1
ATOM 2166 C CA . SER A 1 279 ? -12.258 -16.431 -11.288 1.00 86.31 279 SER A CA 1
ATOM 2167 C C . SER A 1 279 ? -13.704 -16.285 -11.781 1.00 86.31 279 SER A C 1
ATOM 2169 O O . SER A 1 279 ? -14.092 -15.207 -12.227 1.00 86.31 279 SER A O 1
ATOM 2171 N N . LEU A 1 280 ? -14.524 -17.336 -11.670 1.00 92.00 280 LEU A N 1
ATOM 2172 C CA . LEU A 1 280 ? -15.936 -17.295 -12.069 1.00 92.00 280 LEU A CA 1
ATOM 2173 C C . LEU A 1 280 ? -16.772 -16.393 -11.151 1.00 92.00 280 LEU A C 1
ATOM 2175 O O . LEU A 1 280 ? -17.568 -15.595 -11.646 1.00 92.00 280 LEU A O 1
ATOM 2179 N N . THR A 1 281 ? -16.562 -16.478 -9.834 1.00 95.94 281 THR A N 1
ATOM 2180 C CA . THR A 1 281 ? -17.224 -15.608 -8.851 1.00 95.94 281 THR A CA 1
ATOM 2181 C C . THR A 1 281 ? -16.826 -14.147 -9.071 1.00 95.94 281 THR A C 1
ATOM 2183 O O . THR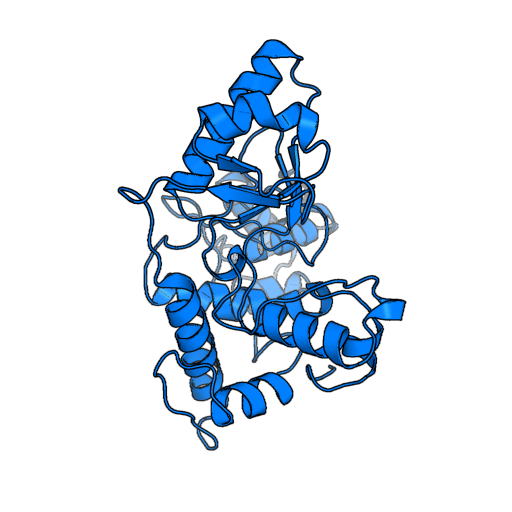 A 1 281 ? -17.691 -13.278 -9.105 1.00 95.94 281 THR A O 1
ATOM 2186 N N . LEU A 1 282 ? -15.540 -13.871 -9.310 1.00 92.75 282 LEU A N 1
ATOM 2187 C CA . LEU A 1 282 ? -15.036 -12.524 -9.603 1.00 92.75 282 LEU A CA 1
ATOM 2188 C C . LEU A 1 282 ? -15.661 -11.927 -10.867 1.00 92.75 282 LEU A C 1
ATOM 2190 O O . LEU A 1 282 ? -16.081 -10.771 -10.856 1.00 92.75 282 LEU A O 1
ATOM 2194 N N . LYS A 1 283 ? -15.777 -12.724 -11.935 1.00 90.00 283 LYS A N 1
ATOM 2195 C CA . LYS A 1 283 ? -16.425 -12.298 -13.181 1.00 90.00 283 LYS A CA 1
ATOM 2196 C C . LYS A 1 283 ? -17.901 -11.975 -12.957 1.00 90.00 283 LYS A C 1
ATOM 2198 O O . LYS A 1 283 ? -18.406 -10.980 -13.465 1.00 90.00 283 LYS A O 1
ATOM 2203 N N . ALA A 1 284 ? -18.600 -12.795 -12.171 1.00 93.88 284 ALA A N 1
ATOM 2204 C CA . ALA A 1 284 ? -19.998 -12.548 -11.825 1.00 93.88 284 ALA A CA 1
ATOM 2205 C C . ALA A 1 284 ? -20.181 -11.290 -10.954 1.00 93.88 284 ALA A C 1
ATOM 2207 O O . ALA A 1 284 ? -21.197 -10.613 -11.079 1.00 93.88 284 ALA A O 1
ATOM 2208 N N . LEU A 1 285 ? -19.196 -10.962 -10.112 1.00 94.19 285 LEU A N 1
ATOM 2209 C CA . LEU A 1 285 ? -19.139 -9.729 -9.317 1.00 94.19 285 LEU A CA 1
ATOM 2210 C C . LEU A 1 285 ? -18.727 -8.490 -10.138 1.00 94.19 285 LEU A C 1
ATOM 2212 O O . LEU A 1 285 ? -18.661 -7.394 -9.582 1.00 94.19 285 LEU A O 1
ATOM 2216 N N . GLY A 1 286 ? -18.432 -8.645 -11.436 1.00 90.00 286 GLY A N 1
ATOM 2217 C CA . GLY A 1 286 ? -17.996 -7.554 -12.313 1.00 90.00 286 GLY A CA 1
ATOM 2218 C C . GLY A 1 286 ? -16.604 -7.015 -11.980 1.00 90.00 286 GLY A C 1
ATOM 2219 O O . GLY A 1 286 ? -16.315 -5.854 -12.252 1.00 90.00 286 GLY A O 1
ATOM 2220 N N . LEU A 1 287 ? -15.761 -7.835 -11.350 1.00 84.38 287 LEU A N 1
ATOM 2221 C CA . LEU A 1 287 ? -14.428 -7.441 -10.893 1.00 84.38 287 LEU A CA 1
ATOM 2222 C C . LEU A 1 287 ? -13.310 -7.824 -11.876 1.00 84.38 287 LEU A C 1
ATOM 2224 O O . LEU A 1 287 ? -12.183 -7.356 -11.711 1.00 84.38 287 LEU A O 1
ATOM 2228 N N . VAL A 1 288 ? -13.617 -8.675 -12.864 1.00 77.06 288 VAL A N 1
ATOM 2229 C CA . VAL A 1 288 ? -12.727 -9.133 -13.948 1.00 77.06 288 VAL A CA 1
ATOM 2230 C C . VAL A 1 288 ? -13.494 -9.386 -15.239 1.00 77.06 288 VAL A C 1
ATOM 2232 O O . VAL A 1 288 ? -14.716 -9.660 -15.160 1.00 77.06 288 VAL A O 1
#

InterPro domains:
  IPR002477 Peptidoglycan binding-like [PF01471] (226-285)
  IPR003709 D-alanyl-D-alanine carboxypeptidase-like, core domain [PF02557] (73-136)
  IPR009045 Peptidase M74/Hedgehog-like, zinc-binding domain superfamily [G3DSA:3.30.1380.10] (24-165)
  IPR009045 Peptidase M74/Hedgehog-like, zinc-binding domain superfamily [SSF55166] (49-157)
  IPR036365 PGBD-like superfamily [SSF47090] (214-286)
  IPR036366 PGBD superfamily [G3DSA:1.10.101.10] (216-287)

pLDDT: mean 94.18, std 5.57, range [63.25, 98.75]

Mean predicted aligned error: 6.08 Å

Sequence (288 aa):
MPKLKDTLLINACNTGLIRGLNLQIIAVLNSIVPNLLVDFTDIEGVVAVGDKNNPFLQAAAKNSLKIAVAERRKAEGNSVQLIVNSAYRTVAQQYLLNLQFRQVSDQCGIQAVAPPGFSNHEGGLALDIQDYEGWEPYLEKNSYVWFGLGDKPHYDYRFFAATRDDIGTLGIRAFQMLWNKYNSTDMIKVDGNFGPQTEARLRESMAEGFGNPFPRVLTLQKPPMTGDDVRKIQQSLVSNKLTKIEIPINGIFDAATEAAVKQFQEATKRLAVDGAVGSLTLKALGLV

Solvent-accessible surface area (backbone atoms only — not comparable to full-atom values): 15372 Å² total; per-residue (Å²): 131,58,31,56,66,35,63,74,55,39,75,57,67,45,62,23,72,31,40,37,28,44,53,52,32,50,52,41,33,34,67,78,40,76,72,49,63,35,69,47,62,77,36,79,48,47,45,74,46,61,65,54,29,38,58,31,20,26,56,53,48,42,53,31,48,47,51,22,48,50,52,48,24,72,75,78,34,84,84,53,63,49,41,31,56,35,29,25,38,45,43,66,42,35,41,47,48,45,49,22,44,75,75,40,16,81,84,54,69,50,88,78,77,57,61,54,58,64,37,61,26,31,41,21,39,26,38,29,35,57,64,41,76,80,42,40,76,37,35,45,76,44,39,29,42,75,64,43,90,91,41,59,41,32,31,39,49,65,55,70,94,68,57,70,87,57,39,17,36,46,38,36,27,16,41,33,49,54,47,31,74,78,30,77,90,70,62,66,80,73,76,31,66,83,41,73,70,50,50,56,49,50,39,67,32,38,25,54,34,77,79,63,77,64,88,63,69,46,45,71,49,91,75,53,45,70,35,67,69,44,25,53,52,37,48,39,43,65,72,38,94,61,32,82,63,86,66,80,74,55,20,59,28,38,74,64,49,29,51,34,42,26,45,33,24,52,65,64,75,78,52,77,69,74,34,57,45,39,74,69,50,35,39,75,60,70,75,98

Secondary structure (DSSP, 8-state):
--BTTSHHHHTTT-GGGGHHHHHHHHHHHHHHSTTSSEE-TTSTTEEE-STT-B-EE-HHHHHHHHHHHHHHHHHH-TT--EEEEE-B--HHHHHHHHHHHHHHHHHHT----PPTT--GGGGT-EEEESSHHHHHHHHHHTTEEE--TTSTTEEEE--GGG--S-HHHHHHHHHHHHHHHH-TTS----SS---HHHHHHHHHSBTT-SS-S--S-B---SSPEESHHHHHHHHHHHHSSS--S----SSEE-HHHHHHHHHHHHHHTSS--SS-B-HHHHHHTT--